Protein AF-A0A4Q2RXG6-F1 (afdb_monomer)

Mean predicted aligned error: 3.44 Å

Organism: NCBI:txid273676

Structure (mmCIF, N/CA/C/O backbone):
data_AF-A0A4Q2RXG6-F1
#
_entry.id   AF-A0A4Q2RXG6-F1
#
loop_
_atom_site.group_PDB
_atom_site.id
_atom_site.type_symbol
_atom_site.label_atom_id
_atom_site.label_alt_id
_atom_site.label_comp_id
_atom_site.label_asym_id
_atom_site.label_entity_id
_atom_site.label_seq_id
_atom_site.pdbx_PDB_ins_code
_atom_site.Cartn_x
_atom_site.Cartn_y
_atom_site.Cartn_z
_atom_site.occupancy
_atom_site.B_iso_or_equiv
_atom_site.auth_seq_id
_atom_site.auth_comp_id
_atom_site.auth_asym_id
_atom_site.auth_atom_id
_atom_site.pdbx_PDB_model_num
ATOM 1 N N . MET A 1 1 ? -19.285 -13.637 5.897 1.00 61.59 1 MET A N 1
ATOM 2 C CA . MET A 1 1 ? -18.083 -12.860 5.536 1.00 61.59 1 MET A CA 1
ATOM 3 C C . MET A 1 1 ? -17.147 -13.818 4.831 1.00 61.59 1 MET A C 1
ATOM 5 O O . MET A 1 1 ? -17.067 -14.953 5.287 1.00 61.59 1 MET A O 1
ATOM 9 N N . SER A 1 2 ? -16.544 -13.426 3.710 1.00 76.19 2 SER A N 1
ATOM 10 C CA . SER A 1 2 ? -15.549 -14.262 3.029 1.00 76.19 2 SER A CA 1
ATOM 11 C C . SER A 1 2 ? -14.332 -14.459 3.935 1.00 76.19 2 SER A C 1
ATOM 13 O O . SER A 1 2 ? -13.929 -13.546 4.660 1.00 76.19 2 SER A O 1
ATOM 15 N N . GLU A 1 3 ? -13.793 -15.674 3.946 1.00 90.69 3 GLU A N 1
ATOM 16 C CA . GLU A 1 3 ? -12.538 -15.961 4.636 1.00 90.69 3 GLU A CA 1
ATOM 17 C C . GLU A 1 3 ? -11.366 -15.329 3.868 1.00 90.69 3 GLU A C 1
ATOM 19 O O . GLU A 1 3 ? -11.447 -15.207 2.642 1.00 90.69 3 GLU A O 1
ATOM 24 N N . PRO A 1 4 ? -10.291 -14.909 4.561 1.00 97.06 4 PRO A N 1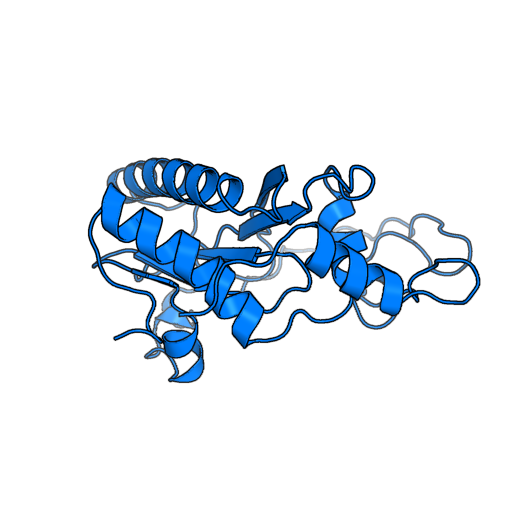
ATOM 25 C CA . PRO A 1 4 ? -9.077 -14.456 3.899 1.00 97.06 4 PRO A CA 1
ATOM 26 C C . PRO A 1 4 ? -8.512 -15.510 2.949 1.00 97.06 4 PRO A C 1
ATOM 28 O O . PRO A 1 4 ? -8.501 -16.701 3.260 1.00 97.06 4 PRO A O 1
ATOM 31 N N . GLU A 1 5 ? -8.005 -15.056 1.809 1.00 97.81 5 GLU A N 1
ATOM 32 C CA . GLU A 1 5 ? -7.503 -15.928 0.752 1.00 97.81 5 GLU A CA 1
ATOM 33 C C . GLU A 1 5 ? -6.289 -16.750 1.208 1.00 97.81 5 GLU A C 1
ATOM 35 O O . GLU A 1 5 ? -5.337 -16.209 1.783 1.00 97.81 5 GLU A O 1
ATOM 40 N N . SER A 1 6 ? -6.304 -18.051 0.900 1.00 98.50 6 SER A N 1
ATOM 41 C CA . SER A 1 6 ? -5.188 -18.961 1.155 1.00 98.50 6 SER A CA 1
ATOM 42 C C . SER A 1 6 ? -4.001 -18.694 0.223 1.00 98.50 6 SER A C 1
ATOM 44 O O . SER A 1 6 ? -4.140 -18.128 -0.862 1.00 98.50 6 SER A O 1
ATOM 46 N N . ILE A 1 7 ? -2.799 -19.131 0.611 1.00 98.50 7 ILE A N 1
ATOM 47 C CA . ILE A 1 7 ? -1.649 -19.027 -0.296 1.00 98.50 7 ILE A CA 1
ATOM 48 C C . ILE A 1 7 ? -1.813 -19.908 -1.543 1.00 98.50 7 ILE A C 1
ATOM 50 O O . ILE A 1 7 ? -1.335 -19.541 -2.614 1.00 98.50 7 ILE A O 1
ATOM 54 N N . GLU A 1 8 ? -2.486 -21.052 -1.427 1.00 98.69 8 GLU A N 1
ATOM 55 C CA . GLU A 1 8 ? -2.785 -21.938 -2.550 1.00 98.69 8 GLU A CA 1
ATOM 56 C C . GLU A 1 8 ? -3.653 -21.245 -3.606 1.00 98.69 8 GLU A C 1
ATOM 58 O O . GLU A 1 8 ? -3.327 -21.323 -4.790 1.00 98.69 8 GLU A O 1
ATOM 63 N N . ASP A 1 9 ? -4.694 -20.524 -3.187 1.00 98.50 9 ASP A N 1
ATOM 64 C CA . ASP A 1 9 ? -5.593 -19.801 -4.094 1.00 98.50 9 ASP A CA 1
ATOM 65 C C . ASP A 1 9 ? -4.892 -18.600 -4.745 1.00 98.50 9 ASP A C 1
ATOM 67 O O . ASP A 1 9 ? -4.970 -18.420 -5.965 1.00 98.50 9 ASP A O 1
ATOM 71 N N . TYR A 1 10 ? -4.122 -17.831 -3.960 1.00 98.56 10 TYR A N 1
ATOM 72 C CA . TYR A 1 10 ? -3.307 -16.736 -4.493 1.00 98.56 10 TYR A CA 1
ATOM 73 C C . TYR A 1 10 ? -2.319 -17.251 -5.550 1.00 98.56 10 TYR A C 1
ATOM 75 O O . TYR A 1 10 ? -2.242 -16.715 -6.657 1.00 98.56 10 TYR A O 1
ATOM 83 N N . TYR A 1 11 ? -1.585 -18.327 -5.239 1.00 98.56 11 TYR A N 1
ATOM 84 C CA . TYR A 1 11 ? -0.642 -18.942 -6.171 1.00 98.56 11 TYR A CA 1
ATOM 85 C C . TYR A 1 11 ? -1.344 -19.478 -7.420 1.00 98.56 11 TYR A C 1
ATOM 87 O O . TYR A 1 11 ? -0.847 -19.264 -8.524 1.00 98.56 11 TYR A O 1
ATOM 95 N N . ALA A 1 12 ? -2.494 -20.141 -7.268 1.00 98.50 12 ALA A N 1
ATOM 96 C CA . ALA A 1 12 ? -3.259 -20.666 -8.393 1.00 98.50 12 ALA A CA 1
ATOM 97 C C . ALA A 1 12 ? -3.685 -19.549 -9.355 1.00 98.50 12 ALA A C 1
ATOM 99 O O . ALA A 1 12 ? -3.552 -19.720 -10.566 1.00 98.50 12 ALA A O 1
ATOM 100 N N . ARG A 1 13 ? -4.117 -18.388 -8.840 1.00 98.25 13 ARG A N 1
ATOM 101 C CA . ARG A 1 13 ? -4.428 -17.217 -9.675 1.00 98.25 13 ARG A CA 1
ATOM 102 C C . ARG A 1 13 ? -3.196 -16.709 -10.426 1.00 98.25 13 ARG A C 1
ATOM 104 O O . ARG A 1 13 ? -3.291 -16.453 -11.621 1.00 98.25 13 ARG A O 1
ATOM 111 N N . VAL A 1 14 ? -2.047 -16.587 -9.755 1.00 98.25 14 VAL A N 1
ATOM 112 C CA . VAL A 1 14 ? -0.795 -16.146 -10.399 1.00 98.25 14 VAL A CA 1
ATOM 113 C C . VAL A 1 14 ? -0.346 -17.136 -11.476 1.00 98.25 14 VAL A C 1
ATOM 115 O O . VAL A 1 14 ? -0.028 -16.722 -12.584 1.00 98.25 14 VAL A O 1
ATOM 118 N N . ALA A 1 15 ? -0.361 -18.436 -11.182 1.00 98.12 15 ALA A N 1
ATOM 119 C CA . ALA A 1 15 ? 0.023 -19.482 -12.128 1.00 98.12 15 ALA A CA 1
ATOM 120 C C . ALA A 1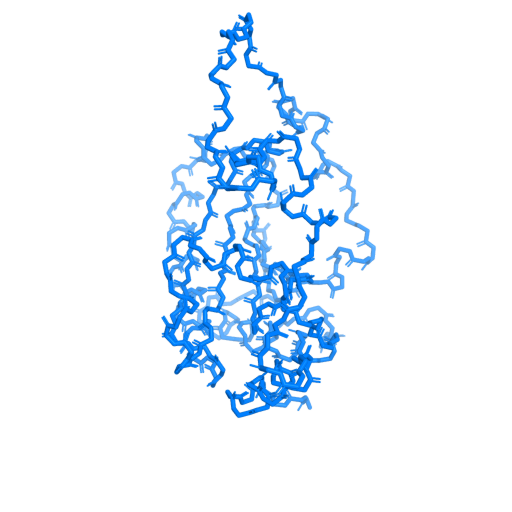 15 ? -0.936 -19.569 -13.327 1.00 98.12 15 ALA A C 1
ATOM 122 O O . ALA A 1 15 ? -0.504 -19.830 -14.441 1.00 98.12 15 ALA A O 1
ATOM 123 N N . ALA A 1 16 ? -2.231 -19.312 -13.132 1.00 98.06 16 ALA A N 1
ATOM 124 C CA . ALA A 1 16 ? -3.196 -19.268 -14.231 1.00 98.06 16 ALA A CA 1
ATOM 125 C C . ALA A 1 16 ? -2.976 -18.082 -15.189 1.00 98.06 16 ALA A C 1
ATOM 127 O O . ALA A 1 16 ? -3.494 -18.103 -16.303 1.00 98.06 16 ALA A O 1
ATOM 128 N N . ALA A 1 17 ? -2.228 -17.058 -14.765 1.00 97.50 17 ALA A N 1
ATOM 129 C CA . ALA A 1 17 ? -1.902 -15.887 -15.573 1.00 97.50 17 ALA A CA 1
ATOM 130 C C . ALA A 1 17 ? -0.582 -16.025 -16.355 1.00 97.50 17 ALA A C 1
ATOM 132 O O . ALA A 1 17 ? -0.213 -15.103 -17.083 1.00 97.50 17 ALA A O 1
ATOM 133 N N . THR A 1 18 ? 0.146 -17.136 -16.202 1.00 97.94 18 THR A N 1
ATOM 134 C CA . THR A 1 18 ? 1.404 -17.357 -16.921 1.00 97.94 18 THR A CA 1
ATOM 135 C C . THR A 1 18 ? 1.192 -17.971 -18.302 1.00 97.94 18 THR A C 1
ATOM 137 O O . THR A 1 18 ? 0.214 -18.679 -18.531 1.00 97.94 18 THR A O 1
ATOM 140 N N . ASP A 1 19 ? 2.148 -17.750 -19.202 1.00 97.19 19 ASP A N 1
ATOM 141 C CA . ASP A 1 19 ? 2.235 -18.454 -20.483 1.00 97.19 19 ASP A CA 1
ATOM 142 C C . ASP A 1 19 ? 2.622 -19.944 -20.331 1.00 97.19 19 ASP A C 1
ATOM 144 O O . ASP A 1 19 ? 2.825 -20.455 -19.225 1.00 97.19 19 ASP A O 1
ATOM 148 N N . ASP A 1 20 ? 2.758 -20.646 -21.462 1.00 96.75 20 ASP A N 1
ATOM 149 C CA . ASP A 1 20 ? 3.146 -22.065 -21.513 1.00 96.75 20 ASP A CA 1
ATOM 150 C C . ASP A 1 20 ? 4.559 -22.338 -20.946 1.00 96.75 20 ASP A C 1
ATOM 152 O O . ASP A 1 20 ? 4.900 -23.485 -20.645 1.00 96.75 20 ASP A O 1
ATOM 156 N N . GLU A 1 21 ? 5.389 -21.301 -20.781 1.00 97.06 21 GLU A N 1
ATOM 157 C CA . GLU A 1 21 ? 6.718 -21.369 -20.162 1.00 97.06 21 GLU A CA 1
ATOM 158 C C . GLU A 1 21 ? 6.697 -20.991 -18.669 1.00 97.06 21 GLU A C 1
ATOM 160 O O . GLU A 1 21 ? 7.745 -21.000 -18.013 1.00 97.06 21 GLU A O 1
ATOM 165 N N . GLY A 1 22 ? 5.526 -20.677 -18.107 1.00 96.25 22 GLY A N 1
ATOM 166 C CA . GLY A 1 22 ? 5.370 -20.277 -16.711 1.00 96.25 22 GLY A CA 1
ATOM 167 C C . GLY A 1 22 ? 5.794 -18.833 -16.430 1.00 96.25 22 GLY A C 1
ATOM 168 O O . GLY A 1 22 ? 6.185 -18.521 -15.302 1.00 96.25 22 GLY A O 1
ATOM 169 N N . ARG A 1 23 ? 5.75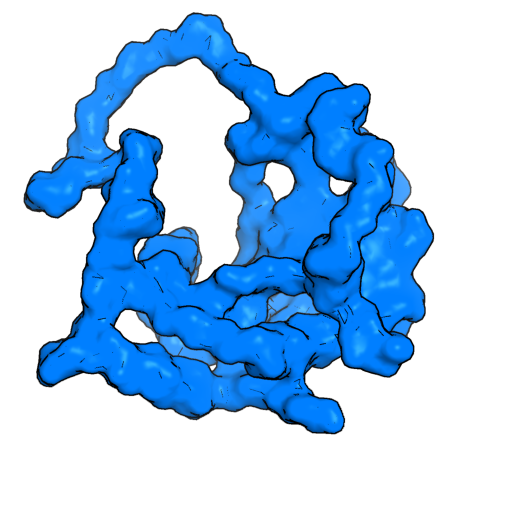5 -17.946 -17.433 1.00 96.69 23 ARG A N 1
ATOM 170 C CA . ARG A 1 23 ? 6.124 -16.531 -17.298 1.00 96.69 23 ARG A CA 1
ATOM 171 C C . ARG A 1 23 ? 4.909 -15.616 -17.300 1.00 96.69 23 ARG A C 1
ATOM 173 O O . ARG A 1 23 ? 3.976 -15.796 -18.075 1.00 96.69 23 ARG A O 1
ATOM 180 N N . LEU A 1 24 ? 4.958 -14.598 -16.446 1.00 95.06 24 LEU A N 1
ATOM 181 C CA . LEU A 1 24 ? 4.059 -13.450 -16.531 1.00 95.06 24 LEU A CA 1
ATOM 182 C C . LEU A 1 24 ? 4.528 -12.534 -17.665 1.00 95.06 24 LEU A C 1
ATOM 184 O O . LEU A 1 24 ? 5.733 -12.392 -17.895 1.00 95.06 24 LEU A O 1
ATOM 188 N N . ALA A 1 25 ? 3.579 -11.903 -18.354 1.00 91.38 25 ALA A N 1
ATOM 189 C CA . ALA A 1 25 ? 3.900 -10.852 -19.308 1.00 91.38 25 ALA A CA 1
ATOM 190 C C . ALA A 1 25 ? 4.520 -9.657 -18.574 1.00 91.38 25 ALA A C 1
ATOM 192 O O . ALA A 1 25 ? 4.073 -9.293 -17.487 1.00 91.38 25 ALA A O 1
ATOM 193 N N . VAL A 1 26 ? 5.531 -9.034 -19.182 1.00 90.56 26 VAL A N 1
ATOM 194 C CA . VAL A 1 26 ? 6.061 -7.772 -18.662 1.00 90.56 26 VAL A CA 1
ATOM 195 C C . VAL A 1 26 ? 5.019 -6.686 -18.906 1.00 90.56 26 VAL A C 1
ATOM 197 O O . VAL A 1 26 ? 4.685 -6.394 -20.056 1.00 90.56 26 VAL A O 1
ATOM 200 N N . ALA A 1 27 ? 4.521 -6.080 -17.837 1.00 89.50 27 ALA A N 1
ATOM 201 C CA . ALA A 1 27 ? 3.570 -4.984 -17.879 1.00 89.50 27 ALA A CA 1
ATOM 202 C C . ALA A 1 27 ? 4.291 -3.684 -18.270 1.00 89.50 27 ALA A C 1
ATOM 204 O O . ALA A 1 27 ? 4.595 -2.840 -17.435 1.00 89.50 27 ALA A O 1
ATOM 205 N N . VAL A 1 28 ? 4.628 -3.542 -19.557 1.00 86.06 28 VAL A N 1
ATOM 206 C CA . VAL A 1 28 ? 5.423 -2.413 -20.081 1.00 86.06 28 VAL A CA 1
ATOM 207 C C . VAL A 1 28 ? 4.739 -1.060 -19.866 1.00 86.06 28 VAL A C 1
ATOM 209 O O . VAL A 1 28 ? 5.425 -0.051 -19.806 1.00 86.06 28 VAL A O 1
ATOM 212 N N . GLU A 1 29 ? 3.415 -1.023 -19.734 1.00 85.31 29 GLU A N 1
ATOM 213 C CA . GLU A 1 29 ? 2.659 0.211 -19.471 1.00 85.31 29 GLU A CA 1
ATOM 214 C C . GLU A 1 29 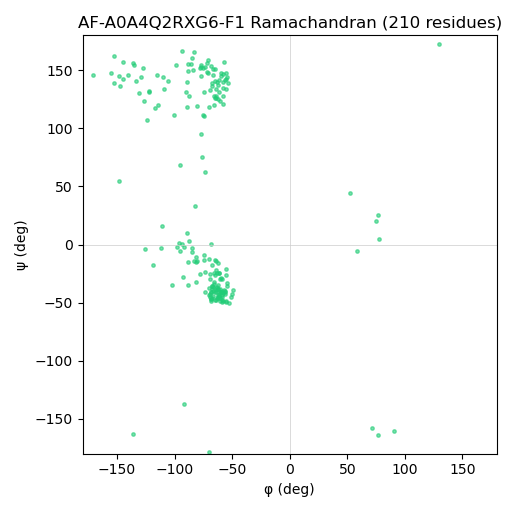? 2.661 0.624 -17.986 1.00 85.31 29 GLU A C 1
ATOM 216 O O . GLU A 1 29 ? 2.293 1.754 -17.676 1.00 85.31 29 GLU A O 1
ATOM 221 N N . GLU A 1 30 ? 3.124 -0.253 -17.088 1.00 87.75 30 GLU A N 1
ATOM 222 C CA . GLU A 1 30 ? 3.242 0.008 -15.649 1.00 87.75 30 GLU A CA 1
ATOM 223 C C . GLU A 1 30 ? 4.644 0.567 -15.329 1.00 87.75 30 GLU A C 1
ATOM 225 O O . GLU A 1 30 ? 5.182 1.399 -16.065 1.00 87.75 30 GLU A O 1
ATOM 230 N N . MET A 1 31 ? 5.290 0.103 -14.254 1.00 83.62 31 MET A N 1
ATOM 231 C CA . MET A 1 31 ? 6.596 0.600 -13.817 1.00 83.62 31 MET A CA 1
ATOM 232 C C . MET A 1 31 ? 7.678 0.653 -14.922 1.00 83.62 31 MET A C 1
ATOM 234 O O . MET A 1 31 ? 8.363 1.671 -14.991 1.00 83.62 31 MET A O 1
ATOM 238 N N . PRO A 1 32 ? 7.858 -0.342 -15.820 1.00 84.31 32 PRO A N 1
ATOM 239 C CA . PRO A 1 32 ? 8.834 -0.241 -16.913 1.00 84.31 32 PRO A CA 1
ATOM 240 C C . PRO A 1 32 ? 8.548 0.888 -17.921 1.00 84.31 32 PRO A C 1
ATOM 242 O O . PRO A 1 32 ? 9.469 1.358 -18.590 1.00 84.31 32 PRO A O 1
ATOM 245 N N . GLY A 1 33 ? 7.291 1.320 -18.040 1.00 84.38 33 GLY A N 1
ATOM 246 C CA . GLY A 1 33 ? 6.860 2.401 -18.927 1.00 84.38 33 GLY A CA 1
ATOM 247 C C . GLY A 1 33 ? 7.060 3.789 -18.333 1.00 84.38 33 GLY A C 1
ATOM 248 O O . GLY A 1 33 ? 7.016 4.787 -19.056 1.00 84.38 33 GLY A O 1
ATOM 249 N N . TRP A 1 34 ? 7.312 3.877 -17.026 1.00 86.94 34 TRP A N 1
ATOM 250 C CA . TRP A 1 34 ? 7.546 5.148 -16.360 1.00 86.94 34 TRP A CA 1
ATOM 251 C C . TRP A 1 34 ? 8.854 5.782 -16.828 1.00 86.94 34 TRP A C 1
ATOM 253 O O . TRP A 1 34 ? 9.900 5.136 -16.934 1.00 86.94 34 TRP A O 1
ATOM 263 N N . PHE A 1 35 ? 8.826 7.099 -17.036 1.00 87.44 35 PHE A N 1
ATOM 264 C CA . PHE A 1 35 ? 10.005 7.835 -17.494 1.00 87.44 35 PHE A CA 1
ATOM 265 C C . PHE A 1 35 ? 11.192 7.715 -16.518 1.00 87.44 35 PHE A C 1
ATOM 267 O O . PHE A 1 35 ? 12.338 7.685 -16.968 1.00 87.44 35 PHE A O 1
ATOM 274 N N . ILE A 1 36 ? 10.922 7.529 -15.219 1.00 89.75 36 ILE A N 1
ATOM 275 C CA . ILE A 1 36 ? 11.927 7.333 -14.160 1.00 89.75 36 ILE A CA 1
ATOM 276 C C . ILE A 1 36 ? 12.416 5.886 -13.992 1.00 89.75 36 ILE A C 1
ATOM 278 O O . ILE A 1 36 ? 13.306 5.645 -13.178 1.00 89.75 36 ILE A O 1
ATOM 282 N N . TYR A 1 37 ? 11.880 4.910 -14.736 1.00 92.62 37 TYR A N 1
ATOM 283 C CA . TYR A 1 37 ? 12.377 3.532 -14.666 1.00 92.62 37 TYR A CA 1
ATOM 284 C C . TYR A 1 37 ? 13.873 3.499 -15.023 1.00 92.62 37 TYR A C 1
ATOM 286 O O . TYR A 1 37 ? 14.246 4.046 -16.066 1.00 92.62 37 TYR A O 1
ATOM 294 N N . PRO A 1 38 ? 14.754 2.897 -14.204 1.00 93.94 38 PRO A N 1
ATOM 295 C CA . PRO A 1 38 ? 16.194 3.132 -14.321 1.00 93.94 38 PRO A CA 1
ATOM 296 C C . PRO A 1 38 ? 16.861 2.440 -15.516 1.00 93.94 38 PRO A C 1
ATOM 298 O O . PRO A 1 38 ? 18.005 2.772 -15.831 1.00 93.94 38 PRO A O 1
ATOM 301 N N . TYR A 1 39 ? 16.184 1.498 -16.182 1.00 94.75 39 TYR A N 1
ATOM 302 C CA . TYR A 1 39 ? 16.758 0.723 -17.283 1.00 94.75 39 TYR A CA 1
ATOM 303 C C . TYR A 1 39 ? 16.140 1.078 -18.644 1.00 94.75 39 TYR A C 1
ATOM 305 O O . TYR A 1 39 ? 14.941 1.317 -18.770 1.00 94.75 39 TYR A O 1
ATOM 313 N N . GLU A 1 40 ? 16.965 1.066 -19.686 1.00 93.31 40 GLU A N 1
ATOM 314 C CA . GLU A 1 40 ? 16.544 0.938 -21.078 1.00 93.31 40 GLU A CA 1
ATOM 315 C C . GLU A 1 40 ? 15.907 -0.451 -21.257 1.00 93.31 40 GLU A C 1
ATOM 317 O O . GLU A 1 40 ? 16.521 -1.464 -20.910 1.00 93.31 40 GLU A O 1
ATOM 322 N N . LEU A 1 41 ? 14.673 -0.511 -21.777 1.00 89.75 41 LEU A N 1
ATOM 323 C CA . LEU A 1 41 ? 13.956 -1.786 -21.953 1.00 89.75 41 LEU A CA 1
ATOM 324 C C . LEU A 1 41 ? 14.684 -2.719 -22.925 1.00 89.75 41 LEU A C 1
ATOM 326 O O . LEU A 1 41 ? 14.705 -3.933 -22.724 1.00 89.75 41 LEU A O 1
ATOM 330 N N . ASP A 1 42 ? 15.317 -2.146 -23.951 1.00 90.31 42 ASP A N 1
ATOM 331 C CA . ASP A 1 42 ? 16.209 -2.885 -24.834 1.00 90.31 42 ASP A CA 1
ATOM 332 C C . ASP A 1 42 ? 17.544 -3.154 -24.123 1.00 90.31 42 ASP A C 1
ATOM 334 O O . ASP A 1 42 ? 18.324 -2.248 -23.827 1.00 90.31 42 ASP A O 1
ATOM 338 N N . GLY A 1 43 ? 17.802 -4.422 -23.806 1.00 90.44 43 GLY A N 1
ATOM 339 C CA . GLY A 1 43 ? 19.074 -4.870 -23.238 1.00 90.44 43 GLY A CA 1
ATOM 340 C C . GLY A 1 43 ? 19.304 -4.585 -21.746 1.00 90.44 43 GLY A C 1
ATOM 341 O O . GLY A 1 43 ? 20.394 -4.902 -21.267 1.00 90.44 43 GLY A O 1
ATOM 342 N N . LEU A 1 44 ? 18.324 -4.036 -21.008 1.00 93.50 44 LEU A N 1
ATOM 343 C CA . LEU A 1 44 ? 18.382 -3.781 -19.553 1.00 93.50 44 LEU A CA 1
ATOM 344 C C . LEU A 1 44 ? 19.626 -2.994 -19.110 1.00 93.50 44 LEU A C 1
ATOM 346 O O . LEU A 1 44 ? 20.293 -3.313 -18.121 1.00 93.50 44 LEU A O 1
ATOM 350 N N . ARG A 1 45 ? 19.962 -1.948 -19.861 1.00 95.94 45 ARG A N 1
ATOM 351 C CA . ARG A 1 45 ? 21.090 -1.061 -19.555 1.00 95.94 45 ARG A CA 1
ATOM 352 C C . ARG A 1 45 ? 20.625 0.074 -18.655 1.00 95.94 45 ARG A C 1
ATOM 354 O O . ARG A 1 45 ? 19.554 0.617 -18.870 1.00 95.94 45 ARG A O 1
ATOM 361 N N . ILE A 1 46 ? 21.430 0.466 -17.671 1.00 96.75 46 ILE A N 1
ATOM 362 C CA . ILE A 1 46 ? 21.134 1.654 -16.855 1.00 96.75 46 ILE A CA 1
ATOM 363 C C . ILE A 1 46 ? 21.105 2.899 -17.752 1.00 96.75 46 ILE A C 1
ATOM 365 O O . ILE A 1 46 ? 22.034 3.103 -18.541 1.00 96.75 46 ILE A O 1
ATOM 369 N N . LYS A 1 47 ? 20.056 3.720 -17.613 1.00 96.00 47 LYS A N 1
ATOM 370 C CA . LYS A 1 47 ? 19.922 5.007 -18.306 1.00 96.00 47 LYS A CA 1
ATOM 371 C C . LYS A 1 47 ? 21.107 5.930 -17.979 1.00 96.00 47 LYS A C 1
ATOM 373 O O . LYS A 1 47 ? 21.636 5.879 -16.865 1.00 96.00 47 LYS A O 1
ATOM 378 N N . PRO A 1 48 ? 21.547 6.781 -18.923 1.00 95.94 48 PRO A N 1
ATOM 379 C CA . PRO A 1 48 ? 22.575 7.773 -18.634 1.00 95.94 48 PRO A CA 1
ATOM 380 C C . PRO A 1 48 ? 22.108 8.714 -17.519 1.00 95.94 48 PRO A C 1
ATOM 382 O O . PRO A 1 48 ? 20.932 9.056 -17.438 1.00 95.94 48 PRO A O 1
ATOM 385 N N . LEU A 1 49 ? 23.045 9.143 -16.672 1.00 96.25 49 LEU A N 1
ATOM 386 C CA . LEU A 1 49 ? 22.757 10.109 -15.618 1.00 96.25 49 LEU A CA 1
ATOM 387 C C . LEU A 1 49 ? 22.343 11.451 -16.237 1.00 96.25 49 LEU A C 1
ATOM 389 O O . LEU A 1 49 ? 23.066 11.998 -17.075 1.00 96.25 49 LEU A O 1
ATOM 393 N N . GLU A 1 50 ? 21.204 11.977 -15.804 1.00 95.06 50 GLU A N 1
ATOM 394 C CA . GLU A 1 50 ? 20.734 13.304 -16.192 1.00 95.06 50 GLU A CA 1
ATOM 395 C C . GLU A 1 50 ? 21.494 14.404 -15.423 1.00 95.06 50 GLU A C 1
ATOM 397 O O . GLU A 1 50 ? 22.014 14.158 -14.328 1.00 95.06 50 GLU A O 1
ATOM 402 N N . PRO A 1 51 ? 21.603 15.627 -15.973 1.00 96.94 51 PRO A N 1
ATOM 403 C CA . PRO A 1 51 ? 22.048 16.782 -15.201 1.00 96.94 51 PRO A CA 1
ATOM 404 C C . PRO A 1 51 ? 21.160 17.008 -13.971 1.00 96.94 51 PRO A C 1
ATOM 406 O O . PRO A 1 51 ? 20.000 16.609 -13.949 1.00 96.94 51 PRO A O 1
ATOM 409 N N . LEU A 1 52 ? 21.696 17.696 -12.964 1.00 96.88 52 LEU A N 1
ATOM 410 C CA . LEU A 1 52 ? 20.895 18.112 -11.814 1.00 96.88 52 LEU A CA 1
ATOM 411 C C . LEU A 1 52 ? 19.778 19.067 -12.255 1.00 96.88 52 LEU A C 1
ATOM 413 O O . LEU A 1 52 ? 20.031 19.990 -13.031 1.00 96.88 52 LEU A O 1
ATOM 417 N N . SER A 1 53 ? 18.578 18.869 -11.713 1.00 95.12 53 SER A N 1
ATOM 418 C CA . SER A 1 53 ? 17.497 19.855 -11.767 1.00 95.12 53 SER A CA 1
ATOM 419 C C . SER A 1 53 ? 17.861 21.098 -10.948 1.00 95.12 53 SER A C 1
ATOM 421 O O . SER A 1 53 ? 18.592 21.003 -9.960 1.00 95.12 53 SER A O 1
ATOM 423 N N . ASP A 1 54 ? 17.330 22.263 -11.328 1.00 97.19 54 ASP A N 1
ATOM 424 C CA . ASP A 1 54 ? 17.582 23.519 -10.602 1.00 97.19 54 ASP A CA 1
ATOM 425 C C . ASP A 1 54 ? 16.958 23.522 -9.196 1.00 97.19 54 ASP A C 1
ATOM 427 O O . ASP A 1 54 ? 17.526 24.079 -8.255 1.00 97.19 54 ASP A O 1
ATOM 431 N N . VAL A 1 55 ? 15.783 22.901 -9.062 1.00 95.62 55 VAL A N 1
ATOM 432 C CA . VAL A 1 55 ? 15.038 22.718 -7.811 1.00 95.62 55 VAL A CA 1
ATOM 433 C C . VAL A 1 55 ? 14.326 21.367 -7.831 1.00 95.62 55 VAL A C 1
ATOM 435 O O . VAL A 1 55 ? 14.038 20.830 -8.904 1.00 95.62 55 VAL A O 1
ATOM 438 N N . GLU A 1 56 ? 14.019 20.843 -6.648 1.00 93.25 56 GLU A N 1
ATOM 439 C CA . GLU A 1 56 ? 13.075 19.735 -6.506 1.00 93.25 56 GLU A CA 1
ATOM 440 C C . GLU A 1 56 ? 11.650 20.280 -6.720 1.00 93.25 56 GLU A C 1
ATOM 442 O O . GLU A 1 56 ? 11.328 21.326 -6.147 1.00 93.25 56 GLU A O 1
ATOM 447 N N . PRO A 1 57 ? 10.807 19.655 -7.559 1.00 91.88 57 PRO A N 1
ATOM 448 C CA . PRO A 1 57 ? 9.426 20.088 -7.728 1.00 91.88 57 PRO A CA 1
ATOM 449 C C . PRO A 1 57 ? 8.605 19.859 -6.453 1.00 91.88 57 PRO A C 1
ATOM 451 O O . PRO A 1 57 ? 8.781 18.862 -5.753 1.00 91.88 57 PRO A O 1
ATOM 454 N N . ASP A 1 58 ? 7.656 20.759 -6.198 1.00 94.25 58 ASP A N 1
ATOM 455 C CA . ASP A 1 58 ? 6.699 20.597 -5.105 1.00 94.25 58 ASP A CA 1
ATOM 456 C C . ASP A 1 58 ? 5.845 19.340 -5.312 1.00 94.25 58 ASP A C 1
ATOM 458 O O . ASP A 1 58 ? 5.407 19.021 -6.425 1.00 94.25 58 ASP A O 1
ATOM 462 N N . ARG A 1 59 ? 5.560 18.641 -4.213 1.00 95.12 59 ARG A N 1
ATOM 463 C CA . ARG A 1 59 ? 4.673 17.478 -4.220 1.00 95.12 59 ARG A CA 1
ATOM 464 C C . ARG A 1 59 ? 3.218 17.923 -4.132 1.00 95.12 59 ARG A C 1
ATOM 466 O O . ARG A 1 59 ? 2.896 19.041 -3.730 1.00 95.12 59 ARG A O 1
ATOM 473 N N . VAL A 1 60 ? 2.292 17.008 -4.422 1.00 95.00 60 VAL A N 1
ATOM 474 C CA . VAL A 1 60 ? 0.867 17.272 -4.179 1.00 95.00 60 VAL A CA 1
ATOM 475 C C . VAL A 1 60 ? 0.630 17.531 -2.689 1.00 95.00 60 VAL A C 1
ATOM 477 O O . VAL A 1 60 ? 0.925 16.685 -1.840 1.00 95.00 60 VAL A O 1
ATOM 480 N N . GLY A 1 61 ? 0.046 18.690 -2.386 1.00 95.38 61 GLY A N 1
ATOM 481 C CA . GLY A 1 61 ? -0.231 19.123 -1.021 1.00 95.38 61 GLY A CA 1
ATOM 482 C C . GLY A 1 61 ? 0.995 19.602 -0.246 1.00 95.38 61 GLY A C 1
ATOM 483 O O . GLY A 1 61 ? 0.924 19.583 0.976 1.00 95.38 61 GLY A O 1
ATOM 484 N N . GLU A 1 62 ? 2.094 19.993 -0.912 1.00 95.50 62 GLU A N 1
ATOM 485 C CA . GLU A 1 62 ? 3.213 20.694 -0.250 1.00 95.50 62 GLU A CA 1
ATOM 486 C C . GLU A 1 62 ? 2.719 21.965 0.458 1.00 95.50 62 GLU A C 1
ATOM 488 O O . GLU A 1 62 ? 3.084 22.225 1.602 1.00 95.50 62 GLU A O 1
ATOM 493 N N . ASP A 1 63 ? 1.807 22.704 -0.188 1.00 95.00 63 ASP A N 1
ATOM 494 C CA . ASP A 1 63 ? 0.900 23.617 0.506 1.00 95.00 63 ASP A CA 1
ATOM 495 C C . ASP A 1 63 ? -0.276 22.806 1.093 1.00 95.00 63 ASP A C 1
ATOM 497 O O . ASP A 1 63 ? -1.048 22.196 0.336 1.00 95.00 63 ASP A O 1
ATOM 501 N N . PRO A 1 64 ? -0.476 22.809 2.427 1.00 94.44 64 PRO A N 1
ATOM 502 C CA . PRO A 1 64 ? -1.594 22.123 3.064 1.00 94.44 64 PRO A CA 1
ATOM 503 C C . PRO A 1 64 ? -2.972 22.529 2.528 1.00 94.44 64 PRO A C 1
ATOM 505 O O . PRO A 1 64 ? -3.906 21.729 2.635 1.00 94.44 64 PRO A O 1
ATOM 508 N N . ALA A 1 65 ? -3.124 23.743 1.982 1.00 94.12 65 ALA A N 1
ATOM 509 C CA . ALA A 1 65 ? -4.377 24.242 1.414 1.00 94.12 65 ALA A CA 1
ATOM 510 C C . ALA A 1 65 ? -4.768 23.526 0.111 1.00 94.12 65 ALA A C 1
ATOM 512 O O . ALA A 1 65 ? -5.958 23.346 -0.149 1.00 94.12 65 ALA A O 1
ATOM 513 N N . ASP A 1 66 ? -3.779 23.060 -0.653 1.00 93.25 66 ASP A N 1
ATOM 514 C CA . ASP A 1 66 ? -3.972 22.335 -1.914 1.00 93.25 66 ASP A CA 1
ATOM 515 C C . ASP A 1 66 ? -3.999 20.813 -1.711 1.00 93.25 66 ASP A C 1
ATOM 517 O O . ASP A 1 66 ? -4.141 20.032 -2.658 1.00 93.25 66 ASP A O 1
ATOM 521 N N . CYS A 1 67 ? -3.864 20.355 -0.465 1.00 95.75 67 CYS A N 1
ATOM 522 C CA . CYS A 1 67 ? -3.868 18.938 -0.167 1.00 95.75 67 CYS A CA 1
ATOM 523 C C . CYS A 1 67 ? -5.266 18.322 -0.386 1.00 95.75 67 CYS A C 1
ATOM 525 O O . CYS A 1 67 ? -6.253 18.824 0.161 1.00 95.75 67 CYS A O 1
ATOM 527 N N . PRO A 1 68 ? -5.379 17.163 -1.071 1.00 93.12 68 PRO A N 1
ATOM 528 C CA . PRO A 1 68 ? -6.657 16.470 -1.249 1.00 93.12 68 PRO A CA 1
ATOM 529 C C . PRO A 1 68 ? -7.398 16.133 0.053 1.00 93.12 68 PRO A C 1
ATOM 531 O O . PRO A 1 68 ? -8.609 15.937 0.021 1.00 93.12 68 PRO A O 1
ATOM 534 N N . CYS A 1 69 ? -6.710 16.081 1.201 1.00 94.00 69 CYS A N 1
ATOM 535 C CA . CYS A 1 69 ? -7.349 15.845 2.498 1.00 94.00 69 CYS A CA 1
ATOM 536 C C . CYS A 1 69 ? -8.214 17.020 2.991 1.00 94.00 69 CYS A C 1
ATOM 538 O O . CYS A 1 69 ? -8.951 16.851 3.959 1.00 94.00 69 CYS A O 1
ATOM 540 N N . GLN A 1 70 ? -8.117 18.203 2.372 1.00 94.88 70 GLN A N 1
ATOM 541 C CA . GLN A 1 70 ? -8.972 19.353 2.693 1.00 94.88 70 GLN A CA 1
ATOM 542 C C . GLN A 1 70 ? -10.400 19.175 2.164 1.00 94.88 70 GLN A C 1
ATOM 544 O O . GLN A 1 70 ? -11.341 19.783 2.678 1.00 94.88 70 GLN A O 1
ATOM 549 N N . ALA A 1 71 ? -10.577 18.344 1.135 1.00 93.50 71 ALA A N 1
ATOM 550 C CA . ALA A 1 71 ? -11.888 17.999 0.615 1.00 93.50 71 ALA A CA 1
ATOM 551 C C . ALA A 1 71 ? -12.508 16.843 1.424 1.00 93.50 71 ALA A C 1
ATOM 553 O O . ALA A 1 71 ? -11.786 15.973 1.919 1.00 93.50 71 ALA A O 1
ATOM 554 N N . PRO A 1 72 ? -13.849 16.782 1.538 1.00 92.88 72 PRO A N 1
ATOM 555 C CA . PRO A 1 72 ? -14.521 15.593 2.045 1.00 92.88 72 PRO A CA 1
ATOM 556 C C . PRO A 1 72 ? -14.122 14.355 1.238 1.00 92.88 72 PRO A C 1
ATOM 558 O O . PRO A 1 72 ? -13.998 14.428 0.012 1.00 92.88 72 PRO A O 1
ATOM 561 N N . ALA A 1 73 ? -13.969 13.221 1.921 1.00 91.56 73 ALA A N 1
ATOM 562 C CA . ALA A 1 73 ? -13.705 11.955 1.256 1.00 91.56 73 ALA A CA 1
ATOM 563 C C . ALA A 1 73 ? -14.829 11.626 0.261 1.00 91.56 73 ALA A C 1
ATOM 565 O O . ALA A 1 73 ? -16.014 11.859 0.522 1.00 91.56 73 ALA A O 1
ATOM 566 N N . THR A 1 74 ? -14.457 11.091 -0.899 1.00 94.75 74 THR A N 1
ATOM 567 C CA . THR A 1 74 ? -15.436 10.572 -1.852 1.00 94.75 74 THR A CA 1
ATOM 568 C C . THR A 1 74 ? -16.032 9.263 -1.321 1.00 94.75 74 THR A C 1
ATOM 570 O O . THR A 1 74 ? -15.367 8.544 -0.569 1.00 94.75 74 THR A O 1
ATOM 573 N N . PRO A 1 75 ? -17.247 8.873 -1.755 1.00 94.44 75 PRO A N 1
ATOM 574 C CA . PRO A 1 75 ? -17.826 7.583 -1.375 1.00 94.44 75 PRO A CA 1
ATOM 575 C C . PRO A 1 75 ? -16.914 6.389 -1.693 1.00 94.44 75 PRO A C 1
ATOM 577 O O . PRO A 1 75 ? -16.893 5.404 -0.963 1.00 94.44 75 PRO A O 1
ATOM 580 N N . GLU A 1 76 ? -16.134 6.482 -2.770 1.00 92.62 76 GLU A N 1
ATOM 581 C CA . GLU A 1 76 ? -15.171 5.456 -3.179 1.00 92.62 76 GLU A CA 1
ATOM 582 C C . GLU A 1 76 ? -13.974 5.370 -2.228 1.00 92.62 76 GLU A C 1
ATOM 584 O O . GLU A 1 76 ? -13.483 4.275 -1.962 1.00 92.62 76 GLU A O 1
ATOM 589 N N . GLN A 1 77 ? -13.505 6.508 -1.706 1.00 93.62 77 GLN A N 1
ATOM 590 C CA . GLN A 1 77 ? -12.441 6.546 -0.703 1.00 93.62 77 GLN A CA 1
ATOM 591 C C . GLN A 1 77 ? -12.929 5.963 0.625 1.00 93.62 77 GLN A C 1
ATOM 593 O O . GLN A 1 77 ? -12.256 5.104 1.193 1.00 93.62 77 GLN A O 1
ATOM 598 N N . ASP A 1 78 ? -14.118 6.365 1.080 1.00 94.25 78 ASP A N 1
ATOM 599 C CA . ASP A 1 78 ? -14.713 5.848 2.316 1.00 94.25 78 ASP A CA 1
ATOM 600 C C . ASP A 1 78 ? -14.982 4.338 2.232 1.00 94.25 78 ASP A C 1
ATOM 602 O O . ASP A 1 78 ? -14.714 3.600 3.183 1.00 94.25 78 ASP A O 1
ATOM 606 N N . ALA A 1 79 ? -15.416 3.845 1.069 1.00 94.88 79 ALA A N 1
ATOM 607 C CA . ALA A 1 79 ? -15.662 2.423 0.838 1.00 94.88 79 ALA A CA 1
ATOM 608 C C . ALA A 1 79 ? -14.400 1.541 0.918 1.00 94.88 79 ALA A C 1
ATOM 610 O O . ALA A 1 79 ? -14.530 0.321 0.997 1.00 94.88 79 ALA A O 1
ATOM 611 N N . ARG A 1 80 ? -13.192 2.124 0.913 1.00 96.62 80 ARG A N 1
ATOM 612 C CA . ARG A 1 80 ? -11.911 1.398 1.037 1.00 96.62 80 ARG A CA 1
ATOM 613 C C . ARG A 1 80 ? -11.343 1.391 2.455 1.00 96.62 80 ARG A C 1
ATOM 615 O O . ARG A 1 80 ? -10.299 0.781 2.689 1.00 96.62 80 ARG A O 1
ATOM 622 N N . VAL A 1 81 ? -11.997 2.043 3.417 1.00 98.31 81 VAL A N 1
ATOM 623 C CA . VAL A 1 81 ? -11.493 2.148 4.792 1.00 98.31 81 VAL A CA 1
ATOM 624 C C . VAL A 1 81 ? -11.658 0.817 5.530 1.00 98.31 81 VAL A C 1
ATOM 626 O O . VAL A 1 81 ? -12.764 0.403 5.874 1.00 98.31 81 VAL A O 1
ATOM 629 N N . ALA A 1 82 ? -10.538 0.156 5.818 1.00 98.50 82 ALA A N 1
ATOM 630 C CA . ALA A 1 82 ? -10.492 -1.091 6.577 1.00 98.50 82 ALA A CA 1
ATOM 631 C C . ALA A 1 82 ? -10.562 -0.856 8.095 1.00 98.50 82 ALA A C 1
ATOM 633 O O . ALA A 1 82 ? -11.111 -1.671 8.831 1.00 98.50 82 ALA A O 1
ATOM 634 N N . TRP A 1 83 ? -10.008 0.259 8.572 1.00 98.81 83 TRP A N 1
ATOM 635 C CA . TRP A 1 83 ? -10.043 0.654 9.979 1.00 98.81 83 TRP A CA 1
ATOM 636 C C . TRP A 1 83 ? -9.886 2.163 10.114 1.00 98.81 83 TRP A C 1
ATOM 638 O O . TRP A 1 83 ? -9.163 2.784 9.337 1.00 98.81 83 TRP A O 1
ATOM 648 N N . SER A 1 84 ? -10.512 2.769 11.117 1.00 98.69 84 SER A N 1
ATOM 649 C CA . SER A 1 84 ? -10.266 4.165 11.455 1.00 98.69 84 SER A CA 1
ATOM 650 C C . SER A 1 84 ? -10.521 4.487 12.923 1.00 98.69 84 SER A C 1
ATOM 652 O O . SER A 1 84 ? -11.221 3.770 13.639 1.00 98.69 84 SER A O 1
ATOM 654 N N . ASN A 1 85 ? -9.976 5.615 13.361 1.00 98.38 85 ASN A N 1
ATOM 655 C CA . ASN A 1 85 ? -10.361 6.287 14.593 1.00 98.38 85 ASN A CA 1
ATOM 656 C C . ASN A 1 85 ? -10.481 7.804 14.341 1.00 98.38 85 ASN A C 1
ATOM 658 O O . ASN A 1 85 ? -10.586 8.254 13.196 1.00 98.38 85 ASN A O 1
ATOM 662 N N . GLU A 1 86 ? -10.481 8.597 15.412 1.00 97.75 86 GLU A N 1
ATOM 663 C CA . GLU A 1 86 ? -10.580 10.059 15.346 1.00 97.75 86 GLU A CA 1
ATOM 664 C C . GLU A 1 86 ? -9.433 10.729 14.571 1.00 97.75 86 GLU A C 1
ATOM 666 O O . GLU A 1 86 ? -9.641 11.778 13.975 1.00 97.75 86 GLU A O 1
ATOM 671 N N . ARG A 1 87 ? -8.230 10.143 14.550 1.00 98.00 87 ARG A N 1
ATOM 672 C CA . ARG A 1 87 ? -7.021 10.780 13.994 1.00 98.00 87 ARG A CA 1
ATOM 673 C C . ARG A 1 87 ? -6.398 10.033 12.824 1.00 98.00 87 ARG A C 1
ATOM 675 O O . ARG A 1 87 ? -5.646 10.639 12.072 1.00 98.00 87 ARG A O 1
ATOM 682 N N . TRP A 1 88 ? -6.740 8.764 12.636 1.00 98.62 88 TRP A N 1
ATOM 683 C CA . TRP A 1 88 ? -6.106 7.870 11.673 1.00 98.62 88 TRP A CA 1
ATOM 684 C C . TRP A 1 88 ? -7.125 7.054 10.891 1.00 98.62 88 TRP A C 1
ATOM 686 O O . TRP A 1 88 ? -8.215 6.745 11.378 1.00 98.62 88 TRP A O 1
ATOM 696 N N . LEU A 1 89 ? -6.726 6.648 9.693 1.00 98.44 89 LEU A N 1
ATOM 697 C CA . LEU A 1 89 ? -7.430 5.668 8.881 1.00 98.44 89 LEU A CA 1
ATOM 698 C C . LEU A 1 89 ? -6.435 4.738 8.185 1.00 98.44 89 LEU A C 1
ATOM 700 O O . LEU A 1 89 ? -5.344 5.150 7.797 1.00 98.44 89 LEU A O 1
ATOM 704 N N . VAL A 1 90 ? -6.834 3.484 8.018 1.00 98.81 90 VAL A N 1
ATOM 705 C CA . VAL A 1 90 ? -6.153 2.471 7.217 1.00 98.81 90 VAL A CA 1
ATOM 706 C C . VAL A 1 90 ? -7.080 2.127 6.064 1.00 98.81 90 VAL A C 1
ATOM 708 O O . VAL A 1 90 ? -8.212 1.697 6.286 1.00 98.81 90 VAL A O 1
ATOM 711 N N . SER A 1 91 ? -6.616 2.346 4.838 1.00 98.31 91 SER A N 1
ATOM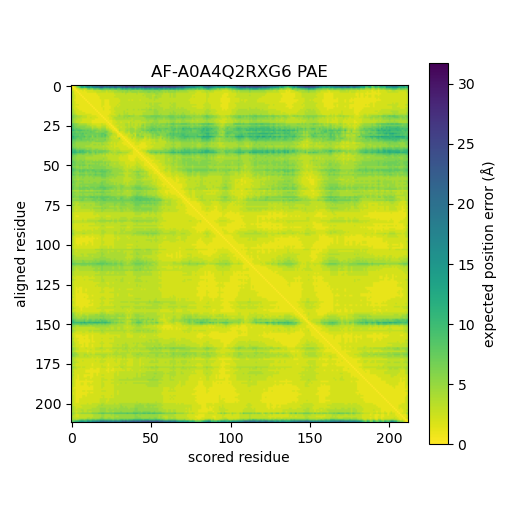 712 C CA . SER A 1 91 ? -7.376 2.050 3.619 1.00 98.31 91 SER A CA 1
ATOM 713 C C . SER A 1 91 ? -6.699 0.965 2.805 1.00 98.31 91 SER A C 1
ATOM 715 O O . SER A 1 91 ? -5.470 0.908 2.758 1.00 98.31 91 SER A O 1
ATOM 717 N N . GLU A 1 92 ? -7.502 0.140 2.146 1.00 97.69 92 GLU A N 1
ATOM 718 C CA . GLU A 1 92 ? -7.030 -0.758 1.098 1.00 97.69 92 GLU A CA 1
ATOM 719 C C . GLU A 1 92 ? -6.646 0.024 -0.165 1.00 97.69 92 GLU A C 1
ATOM 721 O O . GLU A 1 92 ? -7.205 1.083 -0.477 1.00 97.69 92 GLU A O 1
ATOM 726 N N . VAL A 1 93 ? -5.639 -0.497 -0.865 1.00 96.12 93 VAL A N 1
ATOM 727 C CA . VAL A 1 93 ? -5.234 -0.050 -2.195 1.00 96.12 93 VAL A CA 1
ATOM 728 C C . VAL A 1 93 ? -5.312 -1.245 -3.128 1.00 96.12 93 VAL A C 1
ATOM 730 O O . VAL A 1 93 ? -4.770 -2.304 -2.810 1.00 96.12 93 VAL A O 1
ATOM 733 N N . ALA A 1 94 ? -5.934 -1.042 -4.288 1.00 95.31 94 ALA A N 1
ATOM 734 C CA . ALA A 1 94 ? -6.145 -2.060 -5.310 1.00 95.31 94 ALA A CA 1
ATOM 735 C C . ALA A 1 94 ? -4.851 -2.408 -6.073 1.00 95.31 94 ALA A C 1
ATOM 737 O O . ALA A 1 94 ? -4.750 -2.192 -7.275 1.00 95.31 94 ALA A O 1
ATOM 738 N N . MET A 1 95 ? -3.863 -2.927 -5.349 1.00 96.56 95 MET A N 1
ATOM 739 C CA . MET A 1 95 ? -2.643 -3.534 -5.880 1.00 96.56 95 MET A CA 1
ATOM 740 C C . MET A 1 95 ? -2.824 -5.056 -6.010 1.00 96.56 95 MET A C 1
ATOM 742 O O . MET A 1 95 ? -3.761 -5.645 -5.468 1.00 96.56 95 MET A O 1
ATOM 746 N N . LYS A 1 96 ? -1.910 -5.708 -6.723 1.00 97.56 96 LYS A N 1
ATOM 747 C CA . LYS A 1 96 ? -1.945 -7.123 -7.122 1.00 97.56 96 LYS A CA 1
ATOM 748 C C . LYS A 1 96 ? -1.300 -8.067 -6.074 1.00 97.56 96 LYS A C 1
ATOM 750 O O . LYS A 1 96 ? -1.101 -9.265 -6.305 1.00 97.56 96 LYS A O 1
ATOM 755 N N . LEU A 1 97 ? -0.982 -7.552 -4.881 1.00 98.44 97 LEU A N 1
ATOM 756 C CA . LEU A 1 97 ? -0.529 -8.330 -3.714 1.00 98.44 97 LEU A CA 1
ATOM 757 C C . LEU A 1 97 ? -1.709 -8.882 -2.897 1.00 98.44 97 LEU A C 1
ATOM 759 O O . LEU A 1 97 ? -2.802 -8.328 -2.970 1.00 98.44 97 LEU A O 1
ATOM 763 N N . PRO A 1 98 ? -1.501 -9.921 -2.058 1.00 98.38 98 PRO A N 1
ATOM 764 C CA . PRO A 1 98 ? -2.533 -10.452 -1.164 1.00 98.38 98 PRO A CA 1
ATOM 765 C C . PRO A 1 98 ? -3.242 -9.372 -0.345 1.00 98.38 98 PRO A C 1
ATOM 767 O O . PRO A 1 98 ? -4.453 -9.426 -0.144 1.00 98.38 98 PRO A O 1
ATOM 770 N N . VAL A 1 99 ? -2.490 -8.377 0.125 1.00 98.62 99 VAL A N 1
ATOM 771 C CA . VAL A 1 99 ? -3.044 -7.172 0.732 1.00 98.62 99 VAL A CA 1
ATOM 772 C C . VAL A 1 99 ? -2.071 -6.014 0.540 1.00 98.62 99 VAL A C 1
ATOM 774 O O . VAL A 1 99 ? -0.863 -6.180 0.732 1.00 98.62 99 VAL A O 1
ATOM 777 N N . THR A 1 100 ? -2.607 -4.838 0.220 1.00 98.62 100 THR A N 1
ATOM 778 C CA . THR A 1 100 ? -1.876 -3.575 0.315 1.00 98.62 100 THR A CA 1
ATOM 779 C C . THR A 1 100 ? -2.720 -2.556 1.053 1.00 98.62 100 THR A C 1
ATOM 781 O O . THR A 1 100 ? -3.895 -2.359 0.740 1.00 98.62 100 THR A O 1
ATOM 784 N N . LEU A 1 101 ? -2.114 -1.918 2.050 1.00 98.81 101 LEU A N 1
ATOM 785 C CA . LEU A 1 101 ? -2.767 -0.928 2.894 1.00 98.81 101 LEU A CA 1
ATOM 786 C C . LEU A 1 101 ? -1.950 0.353 2.932 1.00 98.81 101 LEU A C 1
ATOM 788 O O . LEU A 1 101 ? -0.722 0.326 2.858 1.00 98.81 101 LEU A O 1
ATOM 792 N N . ILE A 1 102 ? -2.637 1.465 3.147 1.00 98.38 102 ILE A N 1
ATOM 793 C CA . ILE A 1 102 ? -2.017 2.737 3.493 1.00 98.38 102 ILE A CA 1
ATOM 794 C C . ILE A 1 102 ? -2.586 3.212 4.825 1.00 98.38 102 ILE A C 1
ATOM 796 O O . ILE A 1 102 ? -3.806 3.270 4.995 1.00 98.38 102 ILE A O 1
ATOM 800 N N . LEU A 1 103 ? -1.702 3.606 5.740 1.00 98.62 103 LEU A N 1
ATOM 801 C CA . LEU A 1 103 ? -2.059 4.347 6.949 1.00 98.62 103 LEU A CA 1
ATOM 802 C C . LEU A 1 103 ? -1.989 5.848 6.660 1.00 98.62 103 LEU A C 1
ATOM 804 O O . LEU A 1 103 ? -0.976 6.307 6.148 1.00 98.62 103 LEU A O 1
ATOM 808 N N . LYS A 1 104 ? -3.019 6.622 7.012 1.00 97.19 104 LYS A N 1
ATOM 809 C CA . LYS A 1 104 ? -3.022 8.087 6.862 1.00 97.19 104 LYS A CA 1
ATOM 810 C C . LYS A 1 104 ? -3.536 8.766 8.132 1.00 97.19 104 LYS A C 1
ATOM 812 O O . LYS A 1 104 ? -4.508 8.268 8.712 1.00 97.19 104 LYS A O 1
ATOM 817 N N . PRO A 1 105 ? -2.956 9.901 8.558 1.00 97.38 105 PRO A N 1
ATOM 818 C CA . PRO A 1 105 ? -3.640 10.787 9.481 1.00 97.38 105 PRO A CA 1
ATOM 819 C C . PRO A 1 105 ? -4.833 11.436 8.767 1.00 97.38 105 PRO A C 1
ATOM 821 O O . PRO A 1 105 ? -4.838 11.580 7.542 1.00 97.38 105 PRO A O 1
ATOM 824 N N . ARG A 1 106 ? -5.860 11.820 9.528 1.00 96.44 106 ARG A N 1
ATOM 825 C CA . ARG A 1 106 ? -6.998 12.587 8.998 1.00 96.44 106 ARG A CA 1
ATOM 826 C C . ARG A 1 106 ? -6.619 14.038 8.721 1.00 96.44 106 ARG A C 1
ATOM 828 O O . ARG A 1 106 ? -7.038 14.590 7.713 1.00 96.44 106 ARG A O 1
ATOM 835 N N . ALA A 1 107 ? -5.836 14.634 9.616 1.00 96.00 107 ALA A N 1
ATOM 836 C CA . ALA A 1 107 ? -5.277 15.964 9.420 1.00 96.00 107 ALA A CA 1
ATOM 837 C C . ALA A 1 107 ? -4.083 15.915 8.460 1.00 96.00 107 ALA A C 1
ATOM 839 O O . ALA A 1 107 ? -3.391 14.897 8.373 1.00 96.00 107 ALA A O 1
ATOM 840 N N . HIS A 1 108 ? -3.844 17.024 7.764 1.00 96.81 108 HIS A N 1
ATOM 841 C CA . HIS A 1 108 ? -2.671 17.181 6.918 1.00 96.81 108 HIS A CA 1
ATOM 842 C C . HIS A 1 108 ? -1.392 17.185 7.761 1.00 96.81 108 HIS A C 1
ATOM 844 O O . HIS A 1 108 ? -1.208 18.065 8.600 1.00 96.81 108 HIS A O 1
ATOM 850 N N . HIS A 1 109 ? -0.506 16.227 7.500 1.00 96.38 109 HIS A N 1
ATOM 851 C CA . HIS A 1 109 ? 0.849 16.175 8.044 1.00 96.38 109 HIS A CA 1
ATOM 852 C C . HIS A 1 109 ? 1.770 15.526 7.018 1.00 96.38 109 HIS A C 1
ATOM 854 O O . HIS A 1 109 ? 1.403 14.472 6.500 1.00 96.38 109 HIS A O 1
ATOM 860 N N . ASP A 1 110 ? 2.971 16.062 6.798 1.00 95.69 110 ASP A N 1
ATOM 861 C CA . ASP A 1 110 ? 4.076 15.224 6.324 1.00 95.69 110 ASP A CA 1
ATOM 862 C C . ASP A 1 110 ? 4.592 14.370 7.481 1.00 95.69 110 ASP A C 1
ATOM 864 O O . ASP A 1 110 ? 4.508 14.739 8.651 1.00 95.69 110 ASP A O 1
ATOM 868 N N . ILE A 1 111 ? 5.142 13.206 7.154 1.00 94.19 111 ILE A N 1
ATOM 869 C CA . ILE A 1 111 ? 5.790 12.302 8.101 1.00 94.19 111 ILE A CA 1
ATOM 870 C C . ILE A 1 111 ? 6.924 13.010 8.844 1.00 94.19 111 ILE A C 1
ATOM 872 O O . ILE A 1 111 ? 7.097 12.766 10.037 1.00 94.19 111 ILE A O 1
ATOM 876 N N . ALA A 1 112 ? 7.691 13.862 8.155 1.00 92.50 112 ALA A N 1
ATOM 877 C CA . ALA A 1 112 ? 8.796 14.604 8.765 1.00 92.50 112 ALA A CA 1
ATOM 878 C C . ALA A 1 112 ? 8.325 15.627 9.815 1.00 92.50 112 ALA A C 1
ATOM 880 O O . ALA A 1 112 ? 9.077 15.930 10.739 1.00 92.50 112 ALA A O 1
ATOM 881 N N . ASP A 1 113 ? 7.074 16.081 9.705 1.00 92.44 113 ASP A N 1
ATOM 882 C CA . ASP A 1 113 ? 6.476 17.129 10.536 1.00 92.44 113 ASP A CA 1
ATOM 883 C C . ASP A 1 113 ? 5.384 16.588 11.472 1.00 92.44 113 ASP A C 1
ATOM 885 O O . ASP A 1 113 ? 4.570 17.348 12.005 1.00 92.44 113 ASP A O 1
ATOM 889 N N . LEU A 1 114 ? 5.330 15.265 11.674 1.00 95.75 114 LEU A N 1
ATOM 890 C CA . LEU A 1 114 ? 4.385 14.660 12.606 1.00 95.75 114 LEU A CA 1
ATOM 891 C C . LEU A 1 114 ? 4.665 15.149 14.038 1.00 95.75 114 LEU A C 1
ATOM 893 O O . LEU A 1 114 ? 5.771 14.946 14.543 1.00 95.75 114 LEU A O 1
ATOM 897 N N . PRO A 1 115 ? 3.661 15.713 14.734 1.00 97.25 115 PRO A N 1
ATOM 898 C CA . PRO A 1 115 ? 3.741 15.968 16.167 1.00 97.25 115 PRO A CA 1
ATOM 899 C C . PRO A 1 115 ? 4.078 14.695 16.957 1.00 97.25 115 PRO A C 1
ATOM 901 O O . PRO A 1 115 ? 3.654 13.598 16.586 1.00 97.25 115 PRO A O 1
ATOM 904 N N . ASP A 1 116 ? 4.800 14.838 18.072 1.00 98.06 116 ASP A N 1
ATOM 905 C CA . ASP A 1 116 ? 5.313 13.708 18.866 1.00 98.06 116 ASP A CA 1
ATOM 906 C C . ASP A 1 116 ? 4.226 12.709 19.304 1.00 98.06 116 ASP A C 1
ATOM 908 O O . ASP A 1 116 ? 4.465 11.499 19.353 1.00 98.06 116 ASP A O 1
ATOM 912 N N . ASP A 1 117 ? 3.016 13.184 19.611 1.00 97.75 117 ASP A N 1
ATOM 913 C CA . ASP A 1 117 ? 1.886 12.334 19.989 1.00 97.75 117 ASP A CA 1
ATOM 914 C C . ASP A 1 117 ? 1.373 11.499 18.802 1.00 97.75 117 ASP A C 1
ATOM 916 O O . ASP A 1 117 ? 1.153 10.290 18.942 1.00 97.75 117 ASP A O 1
ATOM 920 N N . LEU A 1 118 ? 1.269 12.104 17.614 1.00 98.25 118 LEU A N 1
ATOM 921 C CA . LEU A 1 118 ? 0.939 11.393 16.378 1.00 98.25 118 LEU A CA 1
ATOM 922 C C . LEU A 1 118 ? 2.059 10.436 15.958 1.00 98.25 118 LEU A C 1
ATOM 924 O O . LEU A 1 118 ? 1.775 9.314 15.541 1.00 98.25 118 LEU A O 1
ATOM 928 N N . ALA A 1 119 ? 3.326 10.815 16.120 1.00 98.25 119 ALA A N 1
ATOM 929 C CA . ALA A 1 119 ? 4.456 9.931 15.851 1.00 98.25 119 ALA A CA 1
ATOM 930 C C . ALA A 1 119 ? 4.432 8.689 16.765 1.00 98.25 119 ALA A C 1
ATOM 932 O O . ALA A 1 119 ? 4.604 7.557 16.296 1.00 98.25 119 ALA A O 1
ATOM 933 N N . ALA A 1 120 ? 4.136 8.868 18.059 1.00 98.31 120 ALA A N 1
ATOM 934 C CA . ALA A 1 120 ? 3.984 7.763 19.006 1.00 98.31 120 ALA A CA 1
ATOM 935 C C . ALA A 1 120 ? 2.819 6.829 18.629 1.00 98.31 120 ALA A C 1
ATOM 937 O O . ALA A 1 120 ? 2.912 5.603 18.755 1.00 98.31 120 ALA A O 1
ATOM 938 N N . GLU A 1 121 ? 1.713 7.381 18.137 1.00 98.50 121 GLU A N 1
ATOM 939 C CA . GLU A 1 121 ? 0.594 6.595 17.616 1.00 98.50 121 GLU A CA 1
ATOM 940 C C . GLU A 1 121 ? 0.921 5.845 16.345 1.00 98.50 121 GLU A C 1
ATOM 942 O O . GLU A 1 121 ? 0.624 4.652 16.270 1.00 98.50 121 GLU A O 1
ATOM 947 N N . MET A 1 122 ? 1.567 6.507 15.390 1.00 98.50 122 MET A N 1
ATOM 948 C CA . MET A 1 122 ? 2.009 5.890 14.151 1.00 98.50 122 MET A CA 1
ATOM 949 C C . MET A 1 122 ? 2.904 4.685 14.444 1.00 98.50 122 MET A C 1
ATOM 951 O O . MET A 1 122 ? 2.695 3.626 13.862 1.00 98.50 122 MET A O 1
ATOM 955 N N . GLY A 1 123 ? 3.826 4.783 15.409 1.00 98.44 123 GLY A N 1
ATOM 956 C CA . GLY A 1 123 ? 4.652 3.649 15.836 1.00 98.44 123 GLY A CA 1
ATOM 957 C C . GLY A 1 123 ? 3.829 2.457 16.347 1.00 98.44 123 GLY A C 1
ATOM 958 O O . GLY A 1 123 ? 4.081 1.312 15.966 1.00 98.44 123 GLY A O 1
ATOM 959 N N . ARG A 1 124 ? 2.791 2.706 17.159 1.00 98.56 124 ARG A N 1
ATOM 960 C CA . ARG A 1 124 ? 1.878 1.645 17.629 1.00 98.56 124 ARG A CA 1
ATOM 961 C C . ARG A 1 124 ? 1.053 1.048 16.489 1.00 98.56 124 ARG A C 1
ATOM 963 O O . ARG A 1 124 ? 0.866 -0.169 16.454 1.00 98.56 124 ARG A O 1
ATOM 970 N N . LEU A 1 125 ? 0.582 1.886 15.569 1.00 98.81 125 LEU A N 1
ATOM 971 C CA . LEU A 1 125 ? -0.202 1.478 14.405 1.00 98.81 125 LEU A CA 1
ATOM 972 C C . LEU A 1 125 ? 0.635 0.645 13.439 1.00 98.81 125 LEU A C 1
ATOM 974 O O . LEU A 1 125 ? 0.187 -0.421 13.040 1.00 98.81 125 LEU A O 1
ATOM 978 N N . ILE A 1 126 ? 1.873 1.051 13.155 1.00 98.75 126 ILE A N 1
ATOM 979 C CA . ILE A 1 126 ? 2.834 0.287 12.352 1.00 98.75 126 ILE A CA 1
ATOM 980 C C . ILE A 1 126 ? 2.983 -1.135 12.895 1.00 98.75 126 ILE A C 1
ATOM 982 O O . ILE A 1 126 ? 2.836 -2.101 12.146 1.00 98.75 126 ILE A O 1
ATOM 986 N N . VAL A 1 127 ? 3.219 -1.282 14.203 1.00 98.75 127 VAL A N 1
ATOM 987 C CA . VAL A 1 127 ? 3.365 -2.600 14.840 1.00 98.75 127 VAL A CA 1
ATOM 988 C C . VAL A 1 127 ? 2.070 -3.412 14.754 1.00 98.75 127 VAL A C 1
ATOM 990 O O . VAL A 1 127 ? 2.114 -4.621 14.525 1.00 98.75 127 VAL A O 1
ATOM 993 N N . ALA A 1 128 ? 0.915 -2.774 14.950 1.00 98.81 128 ALA A N 1
ATOM 994 C CA . ALA A 1 128 ? -0.376 -3.452 14.912 1.00 98.81 128 ALA A CA 1
ATOM 995 C C . ALA A 1 128 ? -0.759 -3.919 13.502 1.00 98.81 128 ALA A C 1
ATOM 997 O O . ALA A 1 128 ? -1.152 -5.073 13.342 1.00 98.81 128 ALA A O 1
ATOM 998 N N . ILE A 1 129 ? -0.586 -3.060 12.496 1.00 98.88 129 ILE A N 1
ATOM 999 C CA . ILE A 1 129 ? -0.851 -3.364 11.086 1.00 98.88 129 ILE A CA 1
ATOM 1000 C C . ILE A 1 129 ? 0.093 -4.466 10.613 1.00 98.88 129 ILE A C 1
ATOM 1002 O O . ILE A 1 129 ? -0.369 -5.453 10.055 1.00 98.88 129 ILE A O 1
ATOM 1006 N N . THR A 1 130 ? 1.392 -4.345 10.904 1.00 98.88 130 THR A N 1
ATOM 1007 C CA . THR A 1 130 ? 2.400 -5.356 10.540 1.00 98.88 130 THR A CA 1
ATOM 1008 C C . THR A 1 130 ? 2.018 -6.734 11.077 1.00 98.88 130 THR A C 1
ATOM 1010 O O . THR A 1 130 ? 1.988 -7.697 10.317 1.00 98.88 130 THR A O 1
ATOM 1013 N N . ALA A 1 131 ? 1.671 -6.827 12.366 1.00 98.81 131 ALA A N 1
ATOM 1014 C CA . ALA A 1 131 ? 1.271 -8.092 12.978 1.00 98.81 131 ALA A CA 1
ATOM 1015 C C . ALA A 1 131 ? 0.000 -8.669 12.333 1.00 98.81 131 ALA A C 1
ATOM 1017 O O . ALA A 1 131 ? -0.025 -9.840 11.977 1.00 98.81 131 ALA A O 1
ATOM 1018 N N . ALA A 1 132 ? -1.025 -7.839 12.131 1.00 98.81 132 ALA A N 1
ATOM 1019 C CA . ALA A 1 132 ? -2.288 -8.274 11.545 1.00 98.81 132 ALA A CA 1
ATOM 1020 C C . ALA A 1 132 ? -2.152 -8.701 10.071 1.00 98.81 132 ALA A C 1
ATOM 1022 O O . ALA A 1 132 ? -2.797 -9.654 9.644 1.00 98.81 132 ALA A O 1
ATOM 1023 N N . VAL A 1 133 ? -1.298 -8.028 9.293 1.00 98.88 133 VAL A N 1
ATOM 1024 C CA . VAL A 1 133 ? -0.977 -8.418 7.911 1.00 98.88 133 VAL A CA 1
ATOM 1025 C C . VAL A 1 133 ? -0.255 -9.767 7.883 1.00 98.88 133 VAL A C 1
ATOM 1027 O O . VAL A 1 133 ? -0.567 -10.601 7.040 1.00 98.88 133 VAL A O 1
ATOM 1030 N N . GLU A 1 134 ? 0.676 -10.016 8.807 1.00 98.75 134 GLU A N 1
ATOM 1031 C CA . GLU A 1 134 ? 1.401 -11.294 8.892 1.00 98.75 134 GLU A CA 1
ATOM 1032 C C . GLU A 1 134 ? 0.571 -12.456 9.472 1.00 98.75 134 GLU A C 1
ATOM 1034 O O . GLU A 1 134 ? 1.003 -13.604 9.395 1.00 98.75 134 GLU A O 1
ATOM 1039 N N . GLU A 1 135 ? -0.623 -12.189 10.008 1.00 98.62 135 GLU A N 1
ATOM 1040 C CA . GLU A 1 135 ? -1.598 -13.218 10.398 1.00 98.62 135 GLU A CA 1
ATOM 1041 C C . GLU A 1 135 ? -2.409 -13.766 9.206 1.00 98.62 135 GLU A C 1
ATOM 1043 O O . GLU A 1 135 ? -3.056 -14.808 9.338 1.00 98.62 135 GLU A O 1
ATOM 1048 N N . LEU A 1 136 ? -2.391 -13.098 8.045 1.00 98.69 136 LEU A N 1
ATOM 1049 C CA . LEU A 1 136 ? -3.112 -13.562 6.857 1.00 98.69 136 LEU A CA 1
ATOM 1050 C C . LEU A 1 136 ? -2.505 -14.868 6.307 1.00 98.69 136 LEU A C 1
ATOM 1052 O O . LEU A 1 136 ? -1.287 -14.955 6.139 1.00 98.69 136 LEU A O 1
ATOM 1056 N N . PRO A 1 137 ? -3.328 -15.859 5.915 1.00 98.31 137 PRO A N 1
ATOM 1057 C CA . PRO A 1 137 ? -2.837 -17.160 5.447 1.00 98.31 137 PRO A CA 1
ATOM 1058 C C . PRO A 1 137 ? -2.032 -17.083 4.139 1.00 98.31 137 PRO A C 1
ATOM 1060 O O . PRO A 1 137 ? -1.159 -17.918 3.894 1.00 98.31 137 PRO A O 1
ATOM 1063 N N . SER A 1 138 ? -2.291 -16.073 3.307 1.00 98.50 138 SER A N 1
ATOM 1064 C CA . SER A 1 138 ? -1.559 -15.803 2.067 1.00 98.50 138 SER A CA 1
ATOM 1065 C C . SER A 1 138 ? -0.289 -14.972 2.256 1.00 98.50 138 SER A C 1
ATOM 1067 O O . SER A 1 138 ? 0.474 -14.834 1.301 1.00 98.50 138 SER A O 1
ATOM 1069 N N . VAL A 1 139 ? 0.004 -14.443 3.450 1.00 98.75 139 VAL A N 1
ATOM 1070 C CA . VAL A 1 139 ? 1.124 -13.516 3.680 1.00 98.75 139 VAL A CA 1
ATOM 1071 C C . VAL A 1 139 ? 2.240 -14.175 4.482 1.00 98.75 139 VAL A C 1
ATOM 1073 O O . VAL A 1 139 ? 2.027 -14.838 5.488 1.00 98.75 139 VAL A O 1
ATOM 1076 N N . GLY A 1 140 ? 3.480 -13.992 4.029 1.00 98.12 140 GLY A N 1
ATOM 1077 C CA . GLY A 1 140 ? 4.662 -14.465 4.743 1.00 98.12 140 GLY A CA 1
ATOM 1078 C C . GLY A 1 140 ? 5.409 -13.368 5.496 1.00 98.12 140 GLY A C 1
ATOM 1079 O O . GLY A 1 140 ? 6.022 -13.661 6.518 1.00 98.12 140 GLY A O 1
ATOM 1080 N N . ARG A 1 141 ? 5.450 -12.137 4.970 1.00 98.12 141 ARG A N 1
ATOM 1081 C CA . ARG A 1 141 ? 6.049 -10.964 5.635 1.00 98.12 141 ARG A CA 1
ATOM 1082 C C . ARG A 1 141 ? 5.309 -9.695 5.233 1.00 98.12 141 ARG A C 1
ATOM 1084 O O . ARG A 1 141 ? 4.936 -9.575 4.070 1.00 98.12 141 ARG A O 1
ATOM 1091 N N . CYS A 1 142 ? 5.182 -8.739 6.143 1.00 98.62 142 CYS A N 1
ATOM 1092 C CA . CYS A 1 142 ? 4.745 -7.389 5.808 1.00 98.62 142 CYS A CA 1
ATOM 1093 C C . CYS A 1 142 ? 5.970 -6.532 5.465 1.00 98.62 142 CYS A C 1
ATOM 1095 O O . CYS A 1 142 ? 6.852 -6.333 6.299 1.00 98.62 142 CYS A O 1
ATOM 1097 N N . HIS A 1 143 ? 6.050 -6.023 4.237 1.00 98.44 143 HIS A N 1
ATOM 1098 C CA . HIS A 1 143 ? 6.992 -4.953 3.905 1.00 98.44 143 HIS A CA 1
ATOM 1099 C C . HIS A 1 143 ? 6.336 -3.598 4.174 1.00 98.44 143 HIS A C 1
ATOM 1101 O O . HIS A 1 143 ? 5.113 -3.480 4.145 1.00 98.44 143 HIS A O 1
ATOM 1107 N N . MET A 1 144 ? 7.148 -2.572 4.415 1.00 97.31 144 MET A N 1
ATOM 1108 C CA . MET A 1 144 ? 6.682 -1.197 4.580 1.00 97.31 144 MET A CA 1
ATOM 1109 C C . MET A 1 144 ? 7.480 -0.267 3.679 1.00 97.31 144 MET A C 1
ATOM 1111 O O . MET A 1 144 ? 8.682 -0.471 3.501 1.00 97.31 144 MET A O 1
ATOM 1115 N N . GLY A 1 145 ? 6.819 0.753 3.139 1.00 95.25 145 GLY A N 1
ATOM 1116 C CA . GLY A 1 145 ? 7.441 1.725 2.246 1.00 95.25 145 GLY A CA 1
ATOM 1117 C C . GLY A 1 145 ? 6.884 3.132 2.430 1.00 95.25 145 GLY A C 1
ATOM 1118 O O . GLY A 1 145 ? 5.688 3.319 2.644 1.00 95.25 145 GLY A O 1
ATOM 1119 N N . ARG A 1 146 ? 7.768 4.125 2.321 1.00 92.69 146 ARG A N 1
ATOM 1120 C CA . ARG A 1 146 ? 7.429 5.547 2.205 1.00 92.69 146 ARG A CA 1
ATOM 1121 C C . ARG A 1 146 ? 8.088 6.059 0.935 1.00 92.69 146 ARG A C 1
ATOM 1123 O O . ARG A 1 146 ? 9.304 6.227 0.913 1.00 92.69 146 ARG A O 1
ATOM 1130 N N . TYR A 1 147 ? 7.283 6.303 -0.090 1.00 91.62 147 TYR A N 1
ATOM 1131 C CA . TYR A 1 147 ? 7.722 6.903 -1.348 1.00 91.62 147 TYR A CA 1
ATOM 1132 C C . TYR A 1 147 ? 7.339 8.377 -1.306 1.00 91.62 147 TYR A C 1
ATOM 1134 O O . TYR A 1 147 ? 6.165 8.714 -1.184 1.00 91.62 147 TYR A O 1
ATOM 1142 N N . GLY A 1 148 ? 8.351 9.239 -1.236 1.00 89.31 148 GLY 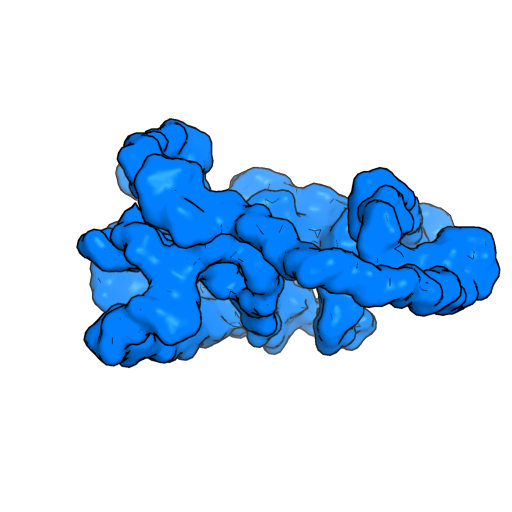A N 1
ATOM 1143 C CA . GLY A 1 148 ? 8.180 10.632 -0.840 1.00 89.31 148 GLY A CA 1
ATOM 1144 C C . GLY A 1 148 ? 7.699 11.545 -1.949 1.00 89.31 148 GLY A C 1
ATOM 1145 O O . GLY A 1 148 ? 7.263 12.632 -1.624 1.00 89.31 148 GLY A O 1
ATOM 1146 N N . ASP A 1 149 ? 7.767 11.112 -3.204 1.00 90.44 149 ASP A N 1
ATOM 1147 C CA . ASP A 1 149 ? 7.809 12.012 -4.362 1.00 90.44 149 ASP A CA 1
ATOM 1148 C C . ASP A 1 149 ? 6.416 12.392 -4.901 1.00 90.44 149 ASP A C 1
ATOM 1150 O O . ASP A 1 149 ? 6.276 13.344 -5.660 1.00 90.44 149 ASP A O 1
ATOM 1154 N N . GLY A 1 150 ? 5.359 11.667 -4.505 1.00 85.62 150 GLY A N 1
ATOM 1155 C CA . GLY A 1 150 ? 4.002 11.860 -5.039 1.00 85.62 150 GLY A CA 1
ATOM 1156 C C . GLY A 1 150 ? 3.102 12.818 -4.248 1.00 85.62 150 GLY A C 1
ATOM 1157 O O . GLY A 1 150 ? 2.202 13.428 -4.821 1.00 85.62 150 GLY A O 1
ATOM 1158 N N . GLY A 1 151 ? 3.309 12.963 -2.936 1.00 93.06 151 GLY A N 1
ATOM 1159 C CA . GLY A 1 151 ? 2.455 13.805 -2.096 1.00 93.06 151 GLY A CA 1
ATOM 1160 C C . GLY A 1 151 ? 2.992 14.006 -0.683 1.00 93.06 151 GLY A C 1
ATOM 1161 O O . GLY A 1 151 ? 3.584 13.094 -0.104 1.00 93.06 151 GLY A O 1
ATOM 1162 N N . ALA A 1 152 ? 2.758 15.195 -0.126 1.00 96.06 152 ALA A N 1
ATOM 1163 C CA . ALA A 1 152 ? 3.243 15.572 1.200 1.00 96.06 152 ALA A CA 1
ATOM 1164 C C . ALA A 1 152 ? 2.417 14.965 2.346 1.00 96.06 152 ALA A C 1
ATOM 1166 O O . ALA A 1 152 ? 2.949 14.725 3.422 1.00 96.06 152 ALA A O 1
ATOM 1167 N N . HIS A 1 153 ? 1.137 14.636 2.127 1.00 96.75 153 HIS A N 1
ATOM 1168 C CA . HIS A 1 153 ? 0.296 14.008 3.159 1.00 96.75 153 HIS A CA 1
ATOM 1169 C C . HIS A 1 153 ? 0.820 12.620 3.536 1.00 96.75 153 HIS A C 1
ATOM 1171 O O . HIS A 1 153 ? 0.951 11.758 2.672 1.00 96.75 153 HIS A O 1
ATOM 1177 N N . ALA A 1 154 ? 1.055 12.358 4.817 1.00 96.81 154 ALA A N 1
ATOM 1178 C CA . ALA A 1 154 ? 1.624 11.116 5.321 1.00 96.81 154 ALA A CA 1
ATOM 1179 C C . ALA A 1 154 ? 0.787 9.894 4.915 1.00 96.81 154 ALA A C 1
ATOM 1181 O O . ALA A 1 154 ? -0.393 9.782 5.250 1.00 96.81 154 ALA A O 1
ATOM 1182 N N . HIS A 1 155 ? 1.408 8.964 4.188 1.00 96.06 155 HIS A N 1
ATOM 1183 C CA . HIS A 1 155 ? 0.719 7.788 3.666 1.00 96.06 155 HIS A CA 1
ATOM 1184 C C . HIS A 1 155 ? 1.628 6.544 3.555 1.00 96.06 155 HIS A C 1
ATOM 1186 O O . HIS A 1 155 ? 1.744 5.964 2.476 1.00 96.06 155 HIS A O 1
ATOM 1192 N N . PRO A 1 156 ? 2.314 6.107 4.633 1.00 97.44 156 PRO A N 1
ATOM 1193 C CA . PRO A 1 156 ? 3.149 4.911 4.564 1.00 97.44 156 PRO A CA 1
ATOM 1194 C C . PRO A 1 156 ? 2.340 3.681 4.130 1.00 97.44 156 PRO A C 1
ATOM 1196 O O . PRO A 1 156 ? 1.238 3.419 4.627 1.00 97.44 156 PRO A O 1
ATOM 1199 N N . PHE A 1 157 ? 2.926 2.926 3.205 1.00 98.31 157 PHE A N 1
ATOM 1200 C CA . PHE A 1 157 ? 2.377 1.697 2.658 1.00 98.31 157 PHE A CA 1
ATOM 1201 C C . PHE A 1 157 ? 2.778 0.482 3.493 1.00 98.31 157 PHE A C 1
ATOM 1203 O O . PHE A 1 157 ? 3.886 0.414 4.034 1.00 98.31 157 PHE A O 1
ATOM 1210 N N . PHE A 1 158 ? 1.898 -0.514 3.496 1.00 98.81 158 PHE A N 1
ATOM 1211 C CA . PHE A 1 158 ? 2.112 -1.851 4.034 1.00 98.81 158 PHE A CA 1
ATOM 1212 C C . PHE A 1 158 ? 1.773 -2.869 2.950 1.00 98.81 158 PHE A C 1
ATOM 1214 O O . PHE A 1 158 ? 0.655 -2.879 2.437 1.00 98.81 158 PHE A O 1
ATOM 1221 N N . PHE A 1 159 ? 2.728 -3.731 2.624 1.00 98.75 159 PHE A N 1
ATOM 1222 C CA . PHE A 1 159 ? 2.627 -4.699 1.538 1.00 98.75 159 PHE A CA 1
ATOM 1223 C C . PHE A 1 159 ? 2.699 -6.119 2.099 1.00 98.75 159 PHE A C 1
ATOM 1225 O O . PHE A 1 159 ? 3.719 -6.521 2.668 1.00 98.75 159 PHE A O 1
ATOM 1232 N N . GLY A 1 160 ? 1.636 -6.902 1.928 1.00 98.50 160 GLY A N 1
ATOM 1233 C CA . GLY A 1 160 ? 1.616 -8.309 2.313 1.00 98.50 160 GLY A CA 1
ATOM 1234 C C . GLY A 1 160 ? 2.375 -9.158 1.301 1.00 98.50 160 GLY A C 1
ATOM 1235 O O . GLY A 1 160 ? 1.806 -9.584 0.305 1.00 98.50 160 GLY A O 1
ATOM 1236 N N . ARG A 1 161 ? 3.659 -9.445 1.538 1.00 98.38 161 ARG A N 1
ATOM 1237 C CA . ARG A 1 161 ? 4.446 -10.315 0.652 1.00 98.38 161 ARG A CA 1
ATOM 1238 C C . ARG A 1 161 ? 3.883 -11.744 0.692 1.00 98.38 161 ARG A C 1
ATOM 1240 O O . ARG A 1 161 ? 3.853 -12.318 1.789 1.00 98.38 161 ARG A O 1
ATOM 1247 N N . PRO A 1 162 ? 3.567 -12.378 -0.455 1.00 98.44 162 PRO A N 1
ATOM 1248 C CA . PRO A 1 162 ? 2.988 -13.717 -0.469 1.00 98.44 162 PRO A CA 1
ATOM 1249 C C . PRO A 1 162 ? 3.825 -14.754 0.293 1.00 98.44 162 PRO A C 1
ATOM 1251 O O . PRO A 1 162 ? 5.057 -14.832 0.163 1.00 98.44 162 PRO A O 1
ATOM 1254 N N . ALA A 1 163 ? 3.169 -15.566 1.117 1.00 98.50 163 ALA A N 1
ATOM 1255 C CA . ALA A 1 163 ? 3.791 -16.690 1.803 1.00 98.50 163 ALA A CA 1
ATOM 1256 C C . ALA A 1 163 ? 4.369 -17.676 0.779 1.00 98.50 163 ALA A C 1
ATOM 1258 O O . ALA A 1 163 ? 3.852 -17.821 -0.317 1.00 98.50 163 ALA A O 1
ATOM 1259 N N . ARG A 1 164 ? 5.469 -18.363 1.111 1.00 98.19 164 ARG A N 1
ATOM 1260 C CA . ARG A 1 164 ? 6.062 -19.451 0.295 1.00 98.19 164 ARG A CA 1
ATOM 1261 C C . ARG A 1 164 ? 6.493 -19.101 -1.149 1.00 98.19 164 ARG A C 1
ATOM 1263 O O . ARG A 1 164 ? 7.185 -19.907 -1.756 1.00 98.19 164 ARG A O 1
ATOM 1270 N N . MET A 1 165 ? 6.227 -17.898 -1.659 1.00 97.75 165 MET A N 1
ATOM 1271 C CA . MET A 1 165 ? 6.735 -17.382 -2.937 1.00 97.75 165 MET A CA 1
ATOM 1272 C C . MET A 1 165 ? 7.995 -16.542 -2.698 1.00 97.75 165 MET A C 1
ATOM 1274 O O . MET A 1 165 ? 7.997 -15.317 -2.811 1.00 97.75 165 MET A O 1
ATOM 1278 N N . SER A 1 166 ? 9.091 -17.192 -2.297 1.00 95.38 166 SER A N 1
ATOM 1279 C CA . SER A 1 166 ? 10.310 -16.493 -1.857 1.00 95.38 166 SER A CA 1
ATOM 1280 C C . SER A 1 166 ? 11.002 -15.663 -2.942 1.00 95.38 166 SER A C 1
ATOM 1282 O O . SER A 1 166 ? 11.864 -14.859 -2.602 1.00 95.38 166 SER A O 1
ATOM 1284 N N . GLN A 1 167 ? 10.659 -15.847 -4.220 1.00 96.12 167 GLN A N 1
ATOM 1285 C CA . GLN A 1 167 ? 11.192 -15.031 -5.316 1.00 96.12 167 GLN A CA 1
ATOM 1286 C C . GLN A 1 167 ? 10.668 -13.580 -5.274 1.00 96.12 167 GLN A C 1
ATOM 1288 O O . GLN A 1 167 ? 11.381 -12.673 -5.686 1.00 96.12 167 GLN A O 1
ATOM 1293 N N . LEU A 1 168 ? 9.493 -13.347 -4.670 1.00 96.94 168 LEU A N 1
ATOM 1294 C CA . LEU A 1 168 ? 8.881 -12.026 -4.453 1.00 96.94 168 LEU A CA 1
ATOM 1295 C C . LEU A 1 168 ? 9.465 -11.320 -3.203 1.00 96.94 168 LEU A C 1
ATOM 1297 O O . LEU A 1 168 ? 8.755 -10.670 -2.445 1.00 96.94 168 LEU A O 1
ATOM 1301 N N . ARG A 1 169 ? 10.749 -11.511 -2.878 1.00 95.38 169 ARG A N 1
ATOM 1302 C CA . ARG A 1 169 ? 11.364 -10.951 -1.655 1.00 95.38 169 ARG A CA 1
ATOM 1303 C C . ARG A 1 169 ? 12.148 -9.672 -1.929 1.00 95.38 169 ARG A C 1
ATOM 1305 O O . ARG A 1 169 ? 12.743 -9.524 -2.989 1.00 95.38 169 ARG A O 1
ATOM 1312 N N . GLY A 1 170 ? 12.275 -8.839 -0.898 1.00 95.06 170 GLY A N 1
ATOM 1313 C CA . GLY A 1 170 ? 13.084 -7.619 -0.939 1.00 95.06 170 GLY A CA 1
ATOM 1314 C C . GLY A 1 170 ? 12.411 -6.472 -1.692 1.00 95.06 170 GLY A C 1
ATOM 1315 O O . GLY A 1 170 ? 11.203 -6.499 -1.921 1.00 95.06 170 GLY A O 1
ATOM 1316 N N . SER A 1 171 ? 13.211 -5.469 -2.057 1.00 92.62 171 SER A N 1
ATOM 1317 C CA . SER A 1 171 ? 12.753 -4.305 -2.822 1.00 92.62 171 SER A CA 1
ATOM 1318 C C . SER A 1 171 ? 12.141 -4.631 -4.192 1.00 92.62 171 SER A C 1
ATOM 1320 O O . SER A 1 171 ? 11.208 -3.919 -4.549 1.00 92.62 171 SER A O 1
ATOM 1322 N N . PRO A 1 172 ? 12.520 -5.715 -4.911 1.00 94.19 172 PRO A N 1
ATOM 1323 C CA . PRO A 1 172 ? 11.870 -6.064 -6.178 1.00 94.19 172 PRO A CA 1
ATOM 1324 C C . PRO A 1 172 ? 10.416 -6.536 -6.052 1.00 94.19 172 PRO A C 1
ATOM 1326 O O . PRO A 1 172 ? 9.818 -6.919 -7.049 1.00 94.19 172 PRO A O 1
ATOM 1329 N N . LEU A 1 173 ? 9.838 -6.588 -4.843 1.00 96.88 173 LEU A N 1
ATOM 1330 C CA . LEU A 1 173 ? 8.431 -6.958 -4.665 1.00 96.88 173 LEU A CA 1
ATOM 1331 C C . LEU A 1 173 ? 7.498 -6.048 -5.470 1.00 96.88 173 LEU A C 1
ATOM 1333 O O . LEU A 1 173 ? 6.536 -6.561 -6.025 1.00 96.88 173 LEU A O 1
ATOM 1337 N N . LEU A 1 174 ? 7.776 -4.742 -5.530 1.00 93.94 174 LEU A N 1
ATOM 1338 C CA . LEU A 1 174 ? 6.963 -3.814 -6.320 1.00 93.94 174 LEU A CA 1
ATOM 1339 C C . LEU A 1 174 ? 7.118 -4.073 -7.819 1.00 93.94 174 LEU A C 1
ATOM 1341 O O . LEU A 1 174 ? 6.121 -4.151 -8.523 1.00 93.94 174 LEU A O 1
ATOM 1345 N N . ASP A 1 175 ? 8.340 -4.344 -8.281 1.00 92.25 175 ASP A N 1
ATOM 1346 C CA . ASP A 1 175 ? 8.571 -4.741 -9.671 1.00 92.25 175 ASP A CA 1
ATOM 1347 C C . ASP A 1 175 ? 7.776 -6.007 -10.022 1.00 92.25 175 ASP A C 1
ATOM 1349 O O . ASP A 1 175 ? 7.190 -6.098 -11.094 1.00 92.25 175 ASP A O 1
ATOM 1353 N N . TRP A 1 176 ? 7.729 -6.997 -9.123 1.00 95.62 176 TRP A N 1
ATOM 1354 C CA . TRP A 1 176 ? 6.900 -8.189 -9.311 1.00 95.62 176 TRP A CA 1
ATOM 1355 C C . TRP A 1 176 ? 5.413 -7.861 -9.313 1.00 95.62 176 TRP A C 1
ATOM 1357 O O . TRP A 1 176 ? 4.704 -8.359 -10.182 1.00 95.62 176 TRP A O 1
ATOM 1367 N N . GLU A 1 177 ? 4.961 -7.070 -8.340 1.00 95.94 177 GLU A N 1
ATOM 1368 C CA . GLU A 1 177 ? 3.560 -6.717 -8.120 1.00 95.94 177 GLU A CA 1
ATOM 1369 C C . GLU A 1 177 ? 2.900 -6.194 -9.388 1.00 95.94 177 GLU A C 1
ATOM 1371 O O . GLU A 1 177 ? 1.847 -6.704 -9.753 1.00 95.94 177 GLU A O 1
ATOM 1376 N N . GLU A 1 178 ? 3.565 -5.309 -10.121 1.00 93.69 178 GLU A N 1
ATOM 1377 C CA . GLU A 1 178 ? 3.006 -4.706 -11.331 1.00 93.69 178 GLU A CA 1
ATOM 1378 C C . GLU A 1 178 ? 2.671 -5.717 -12.436 1.00 93.69 178 GLU A C 1
ATOM 1380 O O . GLU A 1 178 ? 1.787 -5.479 -13.259 1.00 93.69 178 GLU A O 1
ATOM 1385 N N . ASN A 1 179 ? 3.340 -6.872 -12.430 1.00 95.44 179 ASN A N 1
ATOM 1386 C CA . ASN A 1 179 ? 3.167 -7.941 -13.414 1.00 95.44 179 ASN A CA 1
ATOM 1387 C C . ASN A 1 179 ? 2.185 -9.034 -12.953 1.00 95.44 179 ASN A C 1
ATOM 1389 O O . ASN A 1 179 ? 1.909 -9.972 -13.703 1.00 95.44 179 ASN A O 1
ATOM 1393 N N . LEU A 1 180 ? 1.697 -8.973 -11.710 1.00 96.88 180 LEU A N 1
ATOM 1394 C CA . LEU A 1 180 ? 0.774 -9.967 -11.159 1.00 96.88 180 LEU A CA 1
ATOM 1395 C C . LEU A 1 180 ? -0.657 -9.727 -11.676 1.00 96.88 180 LEU A C 1
ATOM 1397 O O . LEU A 1 180 ? -1.031 -8.596 -11.984 1.00 96.88 180 LEU A O 1
ATOM 1401 N N . PRO A 1 181 ? -1.497 -10.772 -11.770 1.00 96.81 181 PRO A N 1
ATOM 1402 C CA . PRO A 1 181 ? -2.902 -10.587 -12.114 1.00 96.81 181 PRO A CA 1
ATOM 1403 C C . PRO A 1 181 ? -3.643 -9.798 -11.029 1.00 96.81 181 PRO A C 1
ATOM 1405 O O . PRO A 1 181 ? -3.328 -9.906 -9.840 1.00 96.81 181 PRO A O 1
ATOM 1408 N N . GLU A 1 182 ? -4.682 -9.064 -11.431 1.00 96.94 182 GLU A N 1
ATOM 1409 C CA . GLU A 1 182 ? -5.562 -8.363 -10.496 1.00 96.94 182 GLU A CA 1
ATOM 1410 C C . GLU A 1 182 ? -6.130 -9.312 -9.431 1.00 96.94 182 GLU A C 1
ATOM 1412 O O . GLU A 1 182 ? -6.539 -10.444 -9.709 1.00 96.94 182 GLU A O 1
ATOM 1417 N N . VAL A 1 183 ? -6.193 -8.833 -8.189 1.00 97.75 183 VAL A N 1
ATOM 1418 C CA . VAL A 1 183 ? -6.867 -9.542 -7.097 1.00 97.75 183 VAL A CA 1
ATOM 1419 C C . VAL A 1 183 ? -8.342 -9.138 -7.108 1.00 97.75 183 VAL A C 1
ATOM 1421 O O . VAL A 1 183 ? -8.598 -7.939 -7.081 1.00 97.75 183 VAL A O 1
ATOM 1424 N N . PRO A 1 184 ? -9.318 -10.064 -7.118 1.00 97.06 184 PRO A N 1
ATOM 1425 C CA . PRO A 1 184 ? -10.742 -9.717 -7.083 1.00 97.06 184 PRO A CA 1
ATOM 1426 C C . PRO A 1 184 ? -11.115 -8.818 -5.896 1.00 97.06 184 PRO A C 1
ATOM 1428 O O . PRO A 1 184 ? -10.569 -8.959 -4.802 1.00 97.06 184 PRO A O 1
ATOM 1431 N N . GLU A 1 185 ? -12.047 -7.884 -6.091 1.00 95.62 185 GLU A N 1
ATOM 1432 C CA . GLU A 1 185 ? -12.396 -6.892 -5.063 1.00 95.62 185 GLU A CA 1
ATOM 1433 C C . GLU A 1 185 ? -12.898 -7.526 -3.758 1.00 95.62 185 GLU A C 1
ATOM 1435 O O . GLU A 1 185 ? -12.531 -7.079 -2.672 1.00 95.62 185 GLU A O 1
ATOM 1440 N N . ASP A 1 186 ? -13.710 -8.575 -3.845 1.00 96.19 186 ASP A N 1
ATOM 1441 C CA . ASP A 1 186 ? -14.213 -9.315 -2.689 1.00 96.19 186 ASP A CA 1
ATOM 1442 C C . ASP A 1 186 ? -13.084 -9.988 -1.898 1.00 96.19 186 ASP A C 1
ATOM 1444 O O . ASP A 1 186 ? -13.119 -9.986 -0.665 1.00 96.19 186 ASP A O 1
ATOM 1448 N N . VAL A 1 187 ? -12.050 -10.481 -2.586 1.00 97.62 187 VAL A N 1
ATOM 1449 C CA . VAL A 1 187 ? -10.829 -11.018 -1.970 1.00 97.62 187 VAL A CA 1
ATOM 1450 C C . VAL A 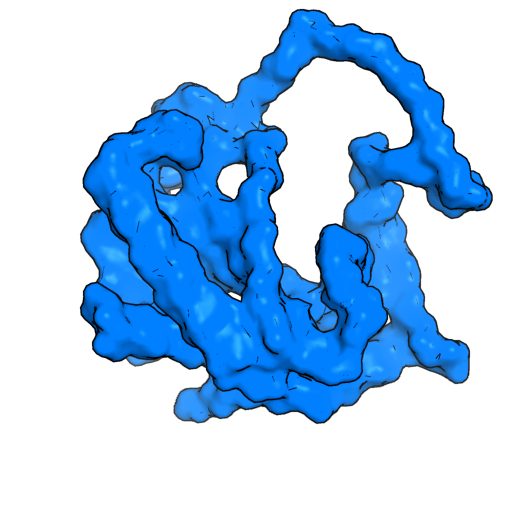1 187 ? -10.016 -9.906 -1.302 1.00 97.62 187 VAL A C 1
ATOM 1452 O O . VAL A 1 187 ? -9.631 -10.046 -0.138 1.00 97.62 187 VAL A O 1
ATOM 1455 N N . ARG A 1 188 ? -9.805 -8.768 -1.983 1.00 97.06 188 ARG A N 1
ATOM 1456 C CA . ARG A 1 188 ? -9.088 -7.618 -1.397 1.00 97.06 188 ARG A CA 1
ATOM 1457 C C . ARG A 1 188 ? -9.789 -7.113 -0.135 1.00 97.06 188 ARG 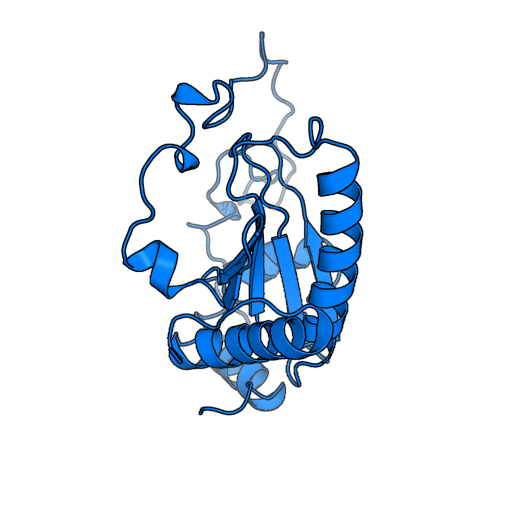A C 1
ATOM 1459 O O . ARG A 1 188 ? -9.144 -6.935 0.899 1.00 97.06 188 ARG A O 1
ATOM 1466 N N . ARG A 1 189 ? -11.119 -6.971 -0.177 1.00 97.00 189 ARG A N 1
ATOM 1467 C CA . ARG A 1 189 ? -11.948 -6.602 0.983 1.00 97.00 189 ARG A CA 1
ATOM 1468 C C . ARG A 1 189 ? -11.904 -7.660 2.088 1.00 97.00 189 ARG A C 1
ATOM 1470 O O . ARG A 1 189 ? -11.836 -7.292 3.256 1.00 97.00 189 ARG A O 1
ATOM 1477 N N . ALA A 1 190 ? -11.895 -8.956 1.771 1.00 97.88 190 ALA A N 1
ATOM 1478 C CA . ALA A 1 190 ? -11.773 -10.011 2.784 1.00 97.88 190 ALA A CA 1
ATOM 1479 C C . ALA A 1 190 ? -10.452 -9.901 3.565 1.00 97.88 190 ALA A C 1
ATOM 1481 O O . ALA A 1 190 ? -10.452 -9.889 4.801 1.00 97.88 190 ALA A O 1
ATOM 1482 N N . ASN A 1 191 ? -9.336 -9.752 2.844 1.00 98.56 191 ASN A N 1
ATOM 1483 C CA . ASN A 1 191 ? -7.998 -9.661 3.426 1.00 98.56 191 ASN A CA 1
ATOM 1484 C C . ASN A 1 191 ? -7.809 -8.352 4.210 1.00 98.56 191 ASN A C 1
ATOM 1486 O O . ASN A 1 191 ? -7.397 -8.376 5.371 1.00 98.56 191 ASN A O 1
ATOM 1490 N N . ALA A 1 192 ? -8.174 -7.206 3.625 1.00 98.56 192 ALA A N 1
ATOM 1491 C CA . ALA A 1 192 ? -8.103 -5.916 4.310 1.00 98.56 192 ALA A CA 1
ATOM 1492 C C . ALA A 1 192 ? -9.051 -5.851 5.520 1.00 98.56 192 ALA A C 1
ATOM 1494 O O . ALA A 1 192 ? -8.690 -5.313 6.565 1.00 98.56 192 ALA A O 1
ATOM 1495 N N . GLY A 1 193 ? -10.240 -6.448 5.418 1.00 98.31 193 GLY A N 1
ATOM 1496 C CA . GLY A 1 193 ? -11.227 -6.493 6.498 1.00 98.31 193 GLY A CA 1
ATOM 1497 C C . GLY A 1 193 ? -10.764 -7.341 7.675 1.00 98.31 193 GLY A C 1
ATOM 1498 O O . GLY A 1 193 ? -10.992 -6.973 8.825 1.00 98.31 193 GLY A O 1
ATOM 1499 N N . PHE A 1 194 ? -10.043 -8.436 7.413 1.00 98.62 194 PHE A N 1
ATOM 1500 C CA . PHE A 1 194 ? -9.380 -9.205 8.466 1.00 98.62 194 PHE A CA 1
ATOM 1501 C C . PHE A 1 194 ? -8.383 -8.343 9.245 1.00 98.62 194 PHE A C 1
ATOM 1503 O O . PHE A 1 194 ? -8.451 -8.298 10.475 1.00 98.62 194 PHE A O 1
ATOM 1510 N N . VAL A 1 195 ? -7.524 -7.596 8.542 1.00 98.75 195 VAL A N 1
ATOM 1511 C CA . VAL A 1 195 ? -6.589 -6.660 9.183 1.00 98.75 195 VAL A CA 1
ATOM 1512 C C . VAL A 1 195 ? -7.348 -5.594 9.974 1.00 98.75 195 VAL A C 1
ATOM 1514 O O . VAL A 1 195 ? -7.033 -5.349 11.137 1.00 98.75 195 VAL A O 1
ATOM 1517 N N . GLY A 1 196 ? -8.394 -5.011 9.388 1.00 98.62 196 GLY A N 1
ATOM 1518 C CA . GLY A 1 196 ? -9.239 -4.010 10.034 1.00 98.62 196 GLY A CA 1
ATOM 1519 C C . GLY A 1 196 ? -9.845 -4.486 11.355 1.00 98.62 196 GLY A C 1
ATOM 1520 O O . GLY A 1 196 ? -9.696 -3.822 12.380 1.00 98.62 196 GLY A O 1
ATOM 1521 N N . ARG A 1 197 ? -10.444 -5.683 11.370 1.00 98.44 197 ARG A N 1
ATOM 1522 C CA . ARG A 1 197 ? -11.000 -6.298 12.588 1.00 98.44 197 ARG A CA 1
ATOM 1523 C C . ARG A 1 197 ? -9.938 -6.536 13.658 1.00 98.44 197 ARG A C 1
ATOM 1525 O O . ARG A 1 197 ? -10.185 -6.235 14.823 1.00 98.44 197 ARG A O 1
ATOM 1532 N N . ARG A 1 198 ? -8.741 -6.997 13.279 1.00 98.62 198 ARG A N 1
ATOM 1533 C CA . ARG A 1 198 ? -7.612 -7.154 14.214 1.00 98.62 198 ARG A CA 1
ATOM 1534 C C . ARG A 1 198 ? -7.201 -5.829 14.852 1.00 98.62 198 ARG A C 1
ATOM 1536 O O . ARG A 1 198 ? -6.887 -5.784 16.042 1.00 98.62 198 ARG A O 1
ATOM 1543 N N . LEU A 1 199 ? -7.235 -4.736 14.089 1.00 98.75 199 LEU A N 1
ATOM 1544 C CA . LEU A 1 199 ? -6.983 -3.397 14.620 1.00 98.75 199 LEU A CA 1
ATOM 1545 C C . LEU A 1 199 ? -8.098 -2.939 15.565 1.00 98.75 199 LEU A C 1
ATOM 1547 O O . LEU A 1 199 ? -7.778 -2.408 16.626 1.00 98.75 199 LEU A O 1
ATOM 1551 N N . VAL A 1 200 ? -9.374 -3.198 15.248 1.00 98.69 200 VAL A N 1
ATOM 1552 C CA . VAL A 1 200 ? -10.497 -2.919 16.166 1.00 98.69 200 VAL A CA 1
ATOM 1553 C C . VAL A 1 200 ? -10.324 -3.672 17.486 1.00 98.69 200 VAL A C 1
ATOM 1555 O O . VAL A 1 200 ? -10.394 -3.065 18.553 1.00 98.69 200 VAL A O 1
ATOM 1558 N N . GLU A 1 201 ? -10.040 -4.975 17.429 1.00 98.31 201 GLU A N 1
ATOM 1559 C CA . GLU A 1 201 ? -9.820 -5.819 18.611 1.00 98.31 201 GLU A CA 1
ATOM 1560 C C . GLU A 1 201 ? -8.660 -5.307 19.482 1.00 98.31 201 GLU A C 1
ATOM 1562 O O . GLU A 1 201 ? -8.745 -5.320 20.711 1.00 98.31 201 GLU A O 1
ATOM 1567 N N . ARG A 1 202 ? -7.571 -4.842 18.856 1.00 98.12 202 ARG A N 1
ATOM 1568 C CA . ARG A 1 202 ? -6.334 -4.462 19.554 1.00 98.12 202 ARG A CA 1
ATOM 1569 C C . ARG A 1 202 ? -6.293 -3.006 20.017 1.00 98.12 202 ARG A C 1
ATOM 1571 O O . ARG A 1 202 ? -5.658 -2.714 21.030 1.00 98.12 202 ARG A O 1
ATOM 1578 N N . LEU A 1 203 ? -6.886 -2.090 19.256 1.00 98.19 203 LEU A N 1
ATOM 1579 C CA . LEU A 1 203 ? -6.724 -0.640 19.413 1.00 98.19 203 LEU A CA 1
ATOM 1580 C C . LEU A 1 203 ? -8.058 0.113 19.553 1.00 98.19 203 LEU A C 1
ATOM 1582 O O . LEU A 1 203 ? -8.038 1.325 19.770 1.00 98.19 203 LEU A O 1
ATOM 1586 N N . GLY A 1 204 ? -9.202 -0.568 19.441 1.00 98.25 204 GLY A N 1
ATOM 1587 C CA . GLY A 1 204 ? -10.509 0.075 19.304 1.00 98.25 204 GLY A CA 1
ATOM 1588 C C . GLY A 1 204 ? -10.685 0.725 17.927 1.00 98.25 204 GLY A C 1
ATOM 1589 O O . GLY A 1 204 ? -10.001 0.368 16.971 1.00 98.25 204 GLY A O 1
ATOM 1590 N N . GLY A 1 205 ? -11.590 1.699 17.816 1.00 97.69 205 GLY A N 1
ATOM 1591 C CA . GLY A 1 205 ? -11.933 2.339 16.539 1.00 97.69 205 GLY A CA 1
ATOM 1592 C C . GLY A 1 205 ? -13.090 1.644 15.817 1.00 97.69 205 GLY A C 1
ATOM 1593 O O . GLY A 1 205 ? -13.887 0.946 16.443 1.00 97.69 205 GLY A O 1
ATOM 1594 N N . THR A 1 206 ? -13.205 1.875 14.511 1.00 97.94 206 THR A N 1
ATOM 1595 C CA . THR A 1 206 ? -14.304 1.382 13.666 1.00 97.94 206 THR A CA 1
ATOM 1596 C C . THR A 1 206 ? -13.793 0.826 12.341 1.00 97.94 206 THR A C 1
ATOM 1598 O O . THR A 1 206 ? -12.731 1.218 11.862 1.00 97.94 206 THR A O 1
ATOM 1601 N N . GLY A 1 207 ? -14.572 -0.067 11.732 1.00 95.50 207 GLY A N 1
ATOM 1602 C CA . GLY A 1 207 ? -14.292 -0.661 10.427 1.00 95.50 207 GLY A CA 1
ATOM 1603 C C . GLY A 1 207 ? -14.396 -2.193 10.433 1.00 95.50 207 GLY A C 1
ATOM 1604 O O . GLY A 1 207 ? -14.543 -2.790 11.503 1.00 95.50 207 GLY A O 1
ATOM 1605 N N . PRO A 1 208 ? -14.306 -2.825 9.252 1.00 97.38 208 PRO A N 1
ATOM 1606 C CA . PRO A 1 208 ? -14.171 -2.174 7.947 1.00 97.38 208 PRO A CA 1
ATOM 1607 C C . PRO A 1 208 ? -15.475 -1.513 7.467 1.00 97.38 208 PRO A C 1
ATOM 1609 O O . PRO A 1 208 ? -16.570 -1.921 7.843 1.00 97.38 208 PRO A O 1
ATOM 1612 N N . ALA A 1 209 ? -15.367 -0.473 6.637 1.00 96.81 209 ALA A N 1
ATOM 1613 C CA . ALA A 1 209 ? -16.498 0.371 6.233 1.00 96.81 209 ALA A CA 1
ATOM 1614 C C . ALA A 1 209 ? -17.582 -0.365 5.423 1.00 96.81 209 ALA A C 1
ATOM 1616 O O . ALA A 1 209 ? -18.729 0.066 5.400 1.00 96.81 209 ALA A O 1
ATOM 1617 N N . TRP A 1 210 ? -17.243 -1.486 4.783 1.00 94.94 210 TRP A N 1
ATOM 1618 C CA . TRP A 1 210 ? -18.184 -2.324 4.028 1.00 94.94 210 TRP A CA 1
ATOM 1619 C C . TRP A 1 210 ? -18.900 -3.389 4.879 1.00 94.94 210 TRP A C 1
ATOM 1621 O O . TRP A 1 210 ? -19.635 -4.207 4.327 1.00 94.94 210 TRP A O 1
ATOM 1631 N N . GLU A 1 211 ? -18.667 -3.415 6.195 1.00 90.62 211 GLU A N 1
ATOM 1632 C CA . GLU A 1 211 ? -19.343 -4.308 7.154 1.00 90.62 211 GLU A CA 1
ATOM 1633 C C . GLU A 1 211 ? -20.269 -3.555 8.126 1.00 90.62 211 GLU A C 1
ATOM 1635 O O . GLU A 1 211 ? -20.930 -4.196 8.946 1.00 90.62 211 GLU A O 1
ATOM 1640 N N . ALA A 1 212 ? -20.303 -2.220 8.040 1.00 68.50 212 ALA A N 1
ATOM 1641 C CA . ALA A 1 212 ? -21.103 -1.334 8.886 1.00 68.50 212 ALA A CA 1
ATOM 1642 C C . ALA A 1 212 ? -22.527 -1.108 8.351 1.00 68.50 212 ALA A C 1
ATOM 1644 O O . ALA A 1 212 ? -22.716 -1.115 7.113 1.00 68.50 212 ALA A O 1
#

Foldseek 3Di:
DDAADAQVRLVVQQQVQADPVSDFDQPCVPLVVDPPNQADPVPRHGDDDDDDDPDQDDAQCSPVVRHPLVDPDDPVQLLQFLFDDPFKTKGWDQFQALTKIKIFTSGFAAPVGDDPVRVVVVVVVVVLLQVQLCPRNQAPGWDKDDDPRHHRGHIIMIGRQGPPPCVCDDPCVVVVRSRGDGDDPVNRCNSSNSSSVSCCVVPNGDDDSVVD

pLDDT: mean 95.56, std 4.58, range [61.59, 98.88]

InterPro domains:
  IPR036265 HIT-like superfamily [SSF54197] (72-165)

Sequence (212 aa):
MSEPESIEDYYARVAAATDDEGRLAVAVEEMPGWFIYPYELDGLRIKPLEPLSDVEPDRVGEDPADCPCQAPATPEQDARVAWSNERWLVSEVAMKLPVTLILKPRAHHDIADLPDDLAAEMGRLIVAITAAVEELPSVGRCHMGRYGDGGAHAHPFFFGRPARMSQLRGSPLLDWEENLPEVPEDVRRANAGFVGRRLVERLGGTGPAWEA

Nearest PDB structures (foldseek):
  3i24-assembly1_B  TM=7.761E-01  e=1.079E-04  Aliivibrio fischeri ES114
  3ohe-assembly1_B  TM=6.693E-01  e=7.013E-04  Marinobacter nauticus VT8
  3nrd-assembly1_A  TM=7.796E-0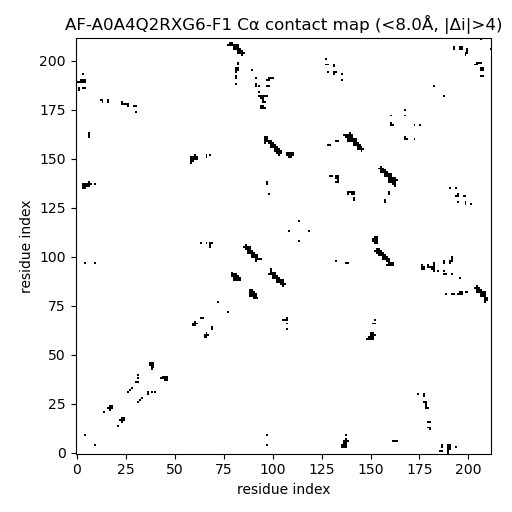1  e=3.551E-03  Sinorhizobium meliloti 1021
  3i4s-assembly1_B  TM=7.355E-01  e=4.282E-03  Bradyrhizobium japonicum
  8ro1-assembly1_L2  TM=7.152E-01  e=1.401E-02  Caenorhabditis elegans

Secondary structure (DSSP, 8-state):
-PPPPPHHHHHHHHHHTS-TTS-PPP-TTSGGGSTT-SEETTTTEEPPPPPPPSSPPPPBTSSGGG-GGGSPPPHHHHTTEEEE-SSEEEEE---SSS-EEEEEESS---GGG--HHHHHHHHHHHHHHHHHHHTSTTEEEEEEE---SSBSS---EEEEEETT-GGG-STTHHHHHTTSPPPPHHHHHHHHHHHHHHHHHHH--B--TT--

Solvent-accessible surface area (backbone atoms only — not comparable to full-atom values): 11944 Å² total; per-residue (Å²): 131,72,72,60,56,43,37,68,58,55,48,50,54,48,59,70,60,29,51,100,86,70,43,60,64,80,44,52,87,44,66,72,51,40,91,82,40,63,48,38,85,78,84,67,40,73,58,81,86,74,80,84,70,96,65,84,80,82,35,52,24,65,54,66,86,70,20,76,71,74,49,82,79,49,74,73,59,51,60,32,27,16,24,34,54,97,55,37,37,32,29,54,47,100,52,41,44,66,33,32,37,31,45,29,56,60,64,87,35,37,71,94,65,48,52,71,71,57,46,55,47,49,56,54,48,52,56,51,51,41,52,36,40,42,67,38,70,22,23,60,43,54,47,76,50,77,77,73,76,71,35,33,54,37,56,46,35,37,38,23,31,53,34,95,47,73,85,55,50,72,82,57,29,60,70,50,32,65,41,42,57,83,58,56,67,70,52,44,49,24,33,36,31,52,31,13,42,48,43,33,77,74,72,47,63,48,51,24,49,82,78,110

Radius of gyration: 18.48 Å; Cα contacts (8 Å, |Δi|>4): 327; chains: 1; bounding box: 44×46×45 Å